Protein AF-A0A2V9RNI0-F1 (afdb_monomer_lite)

pLDDT: mean 73.8, std 17.59, range [27.41, 95.19]

Secondary structure (DSSP, 8-state):
--TTSSS-EEEEEEESS-SS----------HHHHHHT--------STHHHHHHHHHHHHHHHHHHHHHHHHHHHHTTEEEEEEETT-S--SSTHHHHHHHHHHHHHHT---B-S-S-HHHHHHHHHHTTTT--------S-----S-EEE-----SSTT-------EEE---TT--TT--HHHHHHHHHH-SS--BSS-EEEEEE-TTT-SSSTTSEEEEEEE-GGGS-EEEETTEEEEEEEEEEEEE-TTS-EEEEEEEEEEEEEEHHHHHHHHHH-EEEEEEE----SS-EEEEEEEETTT--EEEEEEEPP-

Sequence (315 aa):
MLGGLPGRKNIIWVTGNLPFSLVPENRTMTDTELEETLPSLDTRRVGQHAAGSLAATFRQAHADEIRELAARLATAQVAIYPVDARGLSISTAQDSQETMREMARETGGRAYVNQNEIKVGVERAFEDTSAAYTLGYYPENKKYDGKYRQIKVKVKRDGVDVQNRRGYMAIDPTQTKGYNPSQEVASALSDAAPSTLVAFSARVQPPSANKAAKDKVGVDFLVDASTLSTEDASGGKKLNVAFYVAVYSPAGKMLSNRSMKVDQAFDANTYQQLLQHGLLLHMDLDPQQGTNQVHLAVQDVRTGLVGSLEAPMPQ

Foldseek 3Di:
DQLQDDDAAEDEAEEQFDPDWAADDDDPDDVVNVVVVDDDDDDDDDPPPPVVVVSVVVNVVCVLVLLVVLQVCLNSNYAYEYENQPAADPDDPVRRQVVNQVSNQQNLHHYHPNHNCSVVSVVVSVVVPPDDDDDDDDDPDLDLPQDWDADDDDDPDPPDDDRDRGTHTSHDLLDDPPDDLVVLVVCQLLDPDWANLWPKDKDWAPLVRDPPHRQWTKIKIFTQCVSADWDDDDQFTWFWKKKKKWKADPVRHTPDMDMDIDGDTDHHVVSVVCNVRGDIDMDTHRQDDDWIKIKIWMARNRSSRMTIDIDTNDD

Radius of gyration: 24.61 Å; chains: 1; bounding box: 66×49×64 Å

Structure (mmCIF, N/CA/C/O backbone):
data_AF-A0A2V9RNI0-F1
#
_entry.id   AF-A0A2V9RNI0-F1
#
loop_
_atom_site.group_PDB
_atom_site.id
_atom_site.type_symbol
_atom_site.label_atom_id
_atom_site.label_alt_id
_atom_site.label_comp_id
_atom_site.label_asym_id
_atom_site.label_entity_id
_atom_site.label_seq_id
_atom_site.pdbx_PDB_ins_code
_atom_site.Cartn_x
_atom_site.Cartn_y
_atom_site.Cartn_z
_atom_site.occupancy
_atom_site.B_iso_or_equiv
_atom_site.auth_seq_id
_atom_site.auth_comp_id
_atom_site.auth_asym_id
_atom_site.auth_atom_id
_atom_site.pdbx_PDB_model_num
ATOM 1 N N . MET A 1 1 ? 1.094 4.400 -1.616 1.00 54.34 1 MET A N 1
ATOM 2 C CA . MET A 1 1 ? -0.133 4.826 -2.335 1.00 54.34 1 MET A CA 1
ATOM 3 C C . MET A 1 1 ? -0.577 3.910 -3.480 1.00 54.34 1 MET A C 1
ATOM 5 O O . MET A 1 1 ? -1.776 3.765 -3.652 1.00 54.34 1 MET A O 1
ATOM 9 N N . LEU A 1 2 ? 0.302 3.280 -4.276 1.00 59.16 2 LEU A N 1
ATOM 10 C CA . LEU A 1 2 ? -0.151 2.438 -5.408 1.00 59.16 2 LEU A CA 1
ATOM 11 C C . LEU A 1 2 ? -0.145 0.922 -5.152 1.00 59.16 2 LEU A C 1
ATOM 13 O O . LEU A 1 2 ? -0.853 0.195 -5.840 1.00 59.16 2 LEU A O 1
ATOM 17 N N . GLY A 1 3 ? 0.636 0.421 -4.191 1.00 56.06 3 GLY A N 1
ATOM 18 C CA . GLY A 1 3 ? 0.828 -1.026 -4.022 1.00 56.06 3 GLY A CA 1
ATOM 19 C C . GLY A 1 3 ? -0.415 -1.819 -3.607 1.00 56.06 3 GLY A C 1
ATOM 20 O O . GLY A 1 3 ? -0.460 -3.004 -3.904 1.00 56.06 3 GLY A O 1
ATOM 21 N N . GLY A 1 4 ? -1.430 -1.183 -3.012 1.00 58.25 4 GLY A N 1
ATOM 22 C CA . GLY A 1 4 ? -2.685 -1.850 -2.638 1.00 58.25 4 GLY A CA 1
ATOM 23 C C . GLY A 1 4 ? -3.695 -2.058 -3.744 1.00 58.25 4 GLY A C 1
ATOM 24 O O . GLY A 1 4 ? -4.672 -2.770 -3.541 1.00 58.25 4 GLY A O 1
ATOM 25 N N . LEU A 1 5 ? -3.514 -1.410 -4.897 1.00 65.56 5 LEU A N 1
ATOM 26 C CA . LEU A 1 5 ? -4.424 -1.631 -6.014 1.00 65.56 5 LEU A CA 1
ATOM 27 C C . LEU A 1 5 ? -4.034 -2.949 -6.699 1.00 65.56 5 LEU A C 1
ATOM 29 O O . LEU A 1 5 ? -2.843 -3.147 -6.991 1.00 65.56 5 LEU A O 1
ATOM 33 N N . PRO A 1 6 ? -5.002 -3.843 -6.964 1.00 65.69 6 PRO A N 1
ATOM 34 C CA . PRO A 1 6 ? -4.718 -5.142 -7.549 1.00 65.69 6 PRO A CA 1
ATOM 35 C C . PRO A 1 6 ? -4.179 -5.002 -8.976 1.00 65.69 6 PRO A C 1
ATOM 37 O O . PRO A 1 6 ? -4.556 -4.104 -9.727 1.00 65.69 6 PRO A O 1
ATOM 40 N N . GLY A 1 7 ? -3.313 -5.938 -9.362 1.00 71.75 7 GLY A N 1
ATOM 41 C CA . GLY A 1 7 ? -2.792 -6.041 -10.722 1.00 71.75 7 GLY A CA 1
ATOM 42 C C . GLY A 1 7 ? -1.635 -5.091 -11.042 1.00 71.75 7 GLY A C 1
ATOM 43 O O . GLY A 1 7 ? -1.134 -4.331 -10.206 1.00 71.75 7 GLY A O 1
ATOM 44 N N . ARG A 1 8 ? -1.172 -5.171 -12.294 1.00 77.81 8 ARG A N 1
ATOM 45 C CA . ARG A 1 8 ? -0.085 -4.332 -12.811 1.00 77.81 8 ARG A CA 1
ATOM 46 C C . ARG A 1 8 ? -0.570 -2.893 -12.950 1.00 77.81 8 ARG A C 1
ATOM 48 O O . ARG A 1 8 ? -1.590 -2.639 -13.581 1.00 77.81 8 ARG A O 1
ATOM 55 N N . LYS A 1 9 ? 0.200 -1.960 -12.403 1.00 83.44 9 LYS A N 1
ATOM 56 C CA . LYS A 1 9 ? -0.076 -0.524 -12.463 1.00 83.44 9 LYS A CA 1
ATOM 57 C C . LYS A 1 9 ? 0.967 0.142 -13.332 1.00 83.44 9 LYS A C 1
ATOM 59 O O . LYS A 1 9 ? 2.152 -0.150 -13.192 1.00 83.44 9 LYS A O 1
ATOM 64 N N . ASN A 1 10 ? 0.538 1.063 -14.181 1.00 84.38 10 ASN A N 1
ATOM 65 C CA . ASN A 1 10 ? 1.438 1.817 -15.037 1.00 84.38 10 ASN A CA 1
ATOM 66 C C . ASN A 1 10 ? 1.418 3.285 -14.618 1.00 84.38 10 ASN A C 1
ATOM 68 O O . ASN A 1 10 ? 0.352 3.891 -14.546 1.00 84.38 10 ASN A O 1
ATOM 72 N N . ILE A 1 11 ? 2.593 3.855 -14.362 1.00 86.94 11 ILE A N 1
ATOM 73 C CA . ILE A 1 11 ? 2.756 5.304 -14.226 1.00 86.94 11 ILE A CA 1
ATOM 74 C C . ILE A 1 11 ? 3.360 5.813 -15.525 1.00 86.94 11 ILE A C 1
ATOM 76 O O . ILE A 1 11 ? 4.496 5.474 -15.856 1.00 86.94 11 ILE A O 1
ATOM 80 N N . ILE A 1 12 ? 2.608 6.642 -16.240 1.00 86.69 12 ILE A N 1
ATOM 81 C CA . ILE A 1 12 ? 3.117 7.379 -17.394 1.00 86.69 12 ILE A CA 1
ATOM 82 C C . ILE A 1 12 ? 3.657 8.706 -16.873 1.00 86.69 12 ILE A C 1
ATOM 84 O O . ILE A 1 12 ? 2.898 9.548 -16.395 1.00 86.69 12 ILE A O 1
ATOM 88 N N . TRP A 1 13 ? 4.975 8.878 -16.932 1.00 82.88 13 TRP A N 1
ATOM 89 C CA . TRP A 1 13 ? 5.643 10.064 -16.410 1.00 82.88 13 TRP A CA 1
ATOM 90 C C . TRP A 1 13 ? 6.090 10.953 -17.564 1.00 82.88 13 TRP A C 1
ATOM 92 O O . TRP A 1 13 ? 7.171 10.775 -18.120 1.00 82.88 13 TRP A O 1
ATOM 102 N N . VAL A 1 14 ? 5.256 11.928 -17.918 1.00 83.75 14 VAL A N 1
ATOM 103 C CA . VAL A 1 14 ? 5.598 12.934 -18.930 1.00 83.75 14 VAL A CA 1
ATOM 104 C C . VAL A 1 14 ? 6.428 14.028 -18.268 1.00 83.75 14 VAL A C 1
ATOM 106 O O . VAL A 1 14 ? 5.929 14.737 -17.396 1.00 83.75 14 VAL A O 1
ATOM 109 N N . THR A 1 15 ? 7.703 14.150 -18.631 1.00 74.69 15 THR A N 1
ATOM 110 C CA . THR A 1 15 ? 8.583 15.158 -18.029 1.00 74.69 15 THR A CA 1
ATOM 111 C C . THR A 1 15 ? 9.732 15.560 -18.945 1.00 74.69 15 THR A C 1
ATOM 113 O O . THR A 1 15 ? 10.222 14.753 -19.728 1.00 74.69 15 THR A O 1
ATOM 116 N N . GLY A 1 16 ? 10.188 16.810 -18.839 1.00 65.56 16 GLY A N 1
ATOM 117 C CA . GLY A 1 16 ? 11.416 17.264 -19.499 1.00 65.56 16 GLY A CA 1
ATOM 118 C C . GLY A 1 16 ? 12.685 17.017 -18.677 1.00 65.56 16 GLY A C 1
ATOM 119 O O . GLY A 1 16 ? 13.791 17.101 -19.197 1.00 65.56 16 GLY A O 1
ATOM 120 N N . ASN A 1 17 ? 12.556 16.717 -17.386 1.00 60.94 17 ASN A N 1
ATOM 121 C CA . ASN A 1 17 ? 13.673 16.326 -16.533 1.00 60.94 17 ASN A CA 1
ATOM 122 C C . ASN A 1 17 ? 13.149 15.551 -15.322 1.00 60.94 17 ASN A C 1
ATOM 124 O O . ASN A 1 17 ? 12.032 15.794 -14.867 1.00 60.94 17 ASN A O 1
ATOM 128 N N . LEU A 1 18 ? 13.942 14.649 -14.759 1.00 56.69 18 LEU A N 1
ATOM 129 C CA . LEU A 1 18 ? 13.634 14.126 -13.432 1.00 56.69 18 LEU A CA 1
ATOM 130 C C . LEU A 1 18 ? 14.248 15.078 -12.390 1.00 56.69 18 LEU A C 1
ATOM 132 O O . LEU A 1 18 ? 15.323 15.626 -12.637 1.00 56.69 18 LEU A O 1
ATOM 136 N N . PRO A 1 19 ? 13.597 15.326 -11.235 1.00 45.50 19 PRO A N 1
ATOM 137 C CA . PRO A 1 19 ? 14.141 16.192 -10.175 1.00 45.50 19 PRO A CA 1
ATOM 138 C C . PRO A 1 19 ? 15.392 15.595 -9.492 1.00 45.50 19 PRO A C 1
ATOM 140 O O . PRO A 1 19 ? 15.854 16.096 -8.473 1.00 45.50 19 PRO A O 1
ATOM 143 N N . PHE A 1 20 ? 15.931 14.520 -10.065 1.00 50.62 20 PHE A N 1
ATOM 144 C CA . PHE A 1 20 ? 17.132 13.790 -9.706 1.00 50.62 20 PHE A CA 1
ATOM 145 C C . PHE A 1 20 ? 17.792 13.286 -11.003 1.00 50.62 20 PHE A C 1
ATOM 147 O O . PHE A 1 20 ? 17.109 13.020 -11.994 1.00 50.62 20 PHE A O 1
ATOM 154 N N . SER A 1 21 ? 19.117 13.134 -10.999 1.00 42.28 21 SER A N 1
ATOM 155 C CA . SER A 1 21 ? 19.878 12.538 -12.104 1.00 42.28 21 SER A CA 1
ATOM 156 C C . SER A 1 21 ? 20.407 11.170 -11.672 1.00 42.28 21 SER A C 1
ATOM 158 O O . SER A 1 21 ? 21.075 11.069 -10.645 1.00 42.28 21 SER A O 1
ATOM 160 N N . LEU A 1 22 ? 20.101 10.119 -12.433 1.00 45.00 22 LEU A N 1
ATOM 161 C CA . LEU A 1 22 ? 20.659 8.771 -12.294 1.00 45.00 22 LEU A CA 1
ATOM 162 C C . LEU A 1 22 ? 21.735 8.599 -13.372 1.00 45.00 22 LEU A C 1
ATOM 164 O O . LEU A 1 22 ? 21.464 8.633 -14.575 1.00 45.00 22 LEU A O 1
ATOM 168 N N . VAL A 1 23 ? 22.978 8.387 -12.966 1.00 37.31 23 VAL A N 1
ATOM 169 C CA . VAL A 1 23 ? 24.026 8.110 -13.945 1.00 37.31 23 VAL A CA 1
ATOM 170 C C . VAL A 1 23 ? 23.975 6.607 -14.302 1.00 37.31 23 VAL A C 1
ATOM 172 O O . VAL A 1 23 ? 24.128 5.789 -13.395 1.00 37.31 23 VAL A O 1
ATOM 175 N N . PRO A 1 24 ? 23.754 6.217 -15.574 1.00 38.91 24 PRO A N 1
ATOM 176 C CA . PRO A 1 24 ? 23.751 4.823 -16.052 1.00 38.91 24 PRO A CA 1
ATOM 177 C C . PRO A 1 24 ? 24.868 3.899 -15.561 1.00 38.91 24 PRO A C 1
ATOM 179 O O . PRO A 1 24 ? 26.021 4.317 -15.427 1.00 38.91 24 PRO A O 1
ATOM 182 N N . GLU A 1 25 ? 24.576 2.592 -15.497 1.00 37.09 25 GLU A N 1
ATOM 183 C CA . GLU A 1 25 ? 25.617 1.566 -15.621 1.00 37.09 25 GLU A CA 1
ATOM 184 C C . GLU A 1 25 ? 26.274 1.633 -17.009 1.00 37.09 25 GLU A C 1
ATOM 186 O O . GLU A 1 25 ? 25.601 1.683 -18.043 1.00 37.09 25 GLU A O 1
ATOM 191 N N . ASN A 1 26 ? 27.610 1.606 -17.030 1.00 37.75 26 ASN A N 1
ATOM 192 C CA . ASN A 1 26 ? 28.389 1.477 -18.257 1.00 37.75 26 ASN A CA 1
ATOM 193 C C . ASN A 1 26 ? 27.952 0.212 -19.005 1.00 37.75 26 ASN A C 1
ATOM 195 O O . ASN A 1 26 ? 28.220 -0.903 -18.560 1.00 37.75 26 ASN A O 1
ATOM 199 N N . ARG A 1 27 ? 27.368 0.383 -20.190 1.00 37.16 27 ARG A N 1
ATOM 200 C CA . ARG A 1 27 ? 27.478 -0.631 -21.238 1.00 37.16 27 ARG A CA 1
ATOM 201 C C . ARG A 1 27 ? 28.783 -0.325 -21.953 1.00 37.16 27 ARG A C 1
ATOM 203 O O . ARG A 1 27 ? 28.934 0.773 -22.485 1.00 37.16 27 ARG A O 1
ATOM 210 N N . THR A 1 28 ? 29.733 -1.248 -21.937 1.00 37.38 28 THR A N 1
ATOM 211 C CA . THR A 1 28 ? 30.901 -1.160 -22.815 1.00 37.38 28 THR A CA 1
ATOM 212 C C . THR A 1 28 ? 30.395 -1.398 -24.239 1.00 37.38 28 THR A C 1
ATOM 214 O O . THR A 1 28 ? 30.284 -2.544 -24.657 1.00 37.38 28 THR A O 1
ATOM 217 N N . MET A 1 29 ? 29.977 -0.337 -24.937 1.00 35.97 29 MET A N 1
ATOM 218 C CA . MET A 1 29 ? 29.695 -0.418 -26.373 1.00 35.97 29 MET A CA 1
ATOM 219 C C . MET A 1 29 ? 31.009 -0.708 -27.085 1.00 35.97 29 MET A C 1
ATOM 221 O O . MET A 1 29 ? 32.034 -0.095 -26.779 1.00 35.97 29 MET A O 1
ATOM 225 N N . THR A 1 30 ? 30.984 -1.678 -27.987 1.00 42.81 30 THR A N 1
ATOM 226 C CA . THR A 1 30 ? 32.142 -1.973 -28.833 1.00 42.81 30 THR A CA 1
ATOM 227 C C . THR A 1 30 ? 32.333 -0.850 -29.852 1.00 42.81 30 THR A C 1
ATOM 229 O O . THR A 1 30 ? 31.364 -0.195 -30.238 1.00 42.81 30 THR A O 1
ATOM 232 N N . ASP A 1 31 ? 33.568 -0.618 -30.307 1.00 40.25 31 ASP A N 1
ATOM 233 C CA . ASP A 1 31 ? 33.853 0.425 -31.309 1.00 40.25 31 ASP A CA 1
ATOM 234 C C . ASP A 1 31 ? 33.020 0.227 -32.594 1.00 40.25 31 ASP A C 1
ATOM 236 O O . ASP A 1 31 ? 32.624 1.193 -33.239 1.00 40.25 31 ASP A O 1
ATOM 240 N N . THR A 1 32 ? 32.650 -1.019 -32.901 1.00 44.44 32 THR A N 1
ATOM 241 C CA . THR A 1 32 ? 31.797 -1.394 -34.037 1.00 44.44 32 THR A CA 1
ATOM 242 C C . THR A 1 32 ? 30.341 -0.934 -33.874 1.00 44.44 32 THR A C 1
ATOM 244 O O . THR A 1 32 ? 29.754 -0.415 -34.818 1.00 44.44 32 THR A O 1
ATOM 247 N N . GLU A 1 33 ? 29.760 -1.040 -32.671 1.00 41.78 33 GLU A N 1
ATOM 248 C CA . GLU A 1 33 ? 28.408 -0.517 -32.378 1.00 41.78 33 GLU A CA 1
ATOM 249 C C . GLU A 1 33 ? 28.370 1.020 -32.375 1.00 41.78 33 GLU A C 1
ATOM 251 O O . GLU A 1 33 ? 27.323 1.628 -32.614 1.00 41.78 33 GLU A O 1
ATOM 256 N N . LEU A 1 34 ? 29.507 1.657 -32.086 1.00 39.34 34 LEU A N 1
ATOM 257 C CA . LEU A 1 34 ? 29.657 3.110 -32.071 1.00 39.34 34 LEU A CA 1
ATOM 258 C C . LEU A 1 34 ? 29.746 3.695 -33.494 1.00 39.34 34 LEU A C 1
ATOM 260 O O . LEU A 1 34 ? 29.210 4.774 -33.740 1.00 39.34 34 LEU A O 1
ATOM 264 N N . GLU A 1 35 ? 30.370 2.977 -34.432 1.00 43.47 35 GLU A N 1
ATOM 265 C CA . GLU A 1 35 ? 30.428 3.358 -35.853 1.00 43.47 35 GLU A CA 1
ATOM 266 C C . GLU A 1 35 ? 29.076 3.193 -36.565 1.00 43.47 35 GLU A C 1
ATOM 268 O O . GLU A 1 35 ? 28.698 4.050 -37.363 1.00 43.47 35 GLU A O 1
ATOM 273 N N . GLU A 1 36 ? 28.291 2.161 -36.237 1.00 47.06 36 GLU A N 1
ATOM 274 C CA . GLU A 1 36 ? 26.943 1.979 -36.805 1.00 47.06 36 GLU A CA 1
ATOM 275 C C . GLU A 1 36 ? 25.934 3.042 -36.335 1.00 47.06 36 GLU A C 1
ATOM 277 O O . GLU A 1 36 ? 24.951 3.322 -37.024 1.00 47.06 36 GLU A O 1
ATOM 282 N N . THR A 1 37 ? 26.161 3.656 -35.168 1.00 40.84 37 THR A N 1
ATOM 283 C CA . THR A 1 37 ? 25.236 4.632 -34.564 1.00 40.84 37 THR A CA 1
ATOM 284 C C . THR A 1 37 ? 25.557 6.093 -34.883 1.00 40.84 37 THR A C 1
ATOM 286 O O . THR A 1 37 ? 24.764 6.975 -34.543 1.00 40.84 37 THR A O 1
ATOM 289 N N . LEU A 1 38 ? 26.671 6.373 -35.565 1.00 37.00 38 LEU A N 1
ATOM 290 C CA . LEU A 1 38 ? 27.114 7.730 -35.886 1.00 37.00 38 LEU A CA 1
ATOM 291 C C . LEU A 1 38 ? 27.423 7.862 -37.388 1.00 37.00 38 LEU A C 1
ATOM 293 O O . LEU A 1 38 ? 28.541 7.563 -37.807 1.00 37.00 38 LEU A O 1
ATOM 297 N N . PRO A 1 39 ? 26.499 8.374 -38.227 1.00 35.12 39 PRO A N 1
ATOM 298 C CA . PRO A 1 39 ? 26.868 8.781 -39.573 1.00 35.12 39 PRO A CA 1
ATOM 299 C C . PRO A 1 39 ? 27.757 10.032 -39.481 1.00 35.12 39 PRO A C 1
ATOM 301 O O . PRO A 1 39 ? 27.282 11.142 -39.256 1.00 35.12 39 PRO A O 1
ATOM 304 N N . SER A 1 40 ? 29.067 9.803 -39.617 1.00 44.81 40 SER A N 1
ATOM 305 C CA . SER A 1 40 ? 30.140 10.761 -39.924 1.00 44.81 40 SER A CA 1
ATOM 306 C C . SER A 1 40 ? 30.126 12.096 -39.165 1.00 44.81 40 SER A C 1
ATOM 308 O O . SER A 1 40 ? 29.607 13.085 -39.675 1.00 44.81 40 SER A O 1
ATOM 310 N N . LEU A 1 41 ? 30.822 12.177 -38.027 1.00 34.12 41 LEU A N 1
ATOM 311 C CA . LEU A 1 41 ? 31.359 13.444 -37.513 1.00 34.12 41 LEU A CA 1
ATOM 312 C C . LEU A 1 41 ? 32.738 13.211 -36.879 1.00 34.12 41 LEU A C 1
ATOM 314 O O . LEU A 1 41 ? 32.879 12.752 -35.748 1.00 34.12 41 LEU A O 1
ATOM 318 N N . ASP A 1 42 ? 33.759 13.537 -37.662 1.00 41.53 42 ASP A N 1
ATOM 319 C CA . ASP A 1 42 ? 35.177 13.489 -37.328 1.00 41.53 42 ASP A CA 1
ATOM 320 C C . ASP A 1 42 ? 35.563 14.756 -36.546 1.00 41.53 42 ASP A C 1
ATOM 322 O O . ASP A 1 42 ? 35.895 15.772 -37.146 1.00 41.53 42 ASP A O 1
ATOM 326 N N . THR A 1 43 ? 35.468 14.758 -35.210 1.00 37.09 43 THR A N 1
ATOM 327 C CA . THR A 1 43 ? 36.189 15.743 -34.372 1.00 37.09 43 THR A CA 1
ATOM 328 C C . THR A 1 43 ? 36.529 15.195 -32.980 1.00 37.09 43 THR A C 1
ATOM 330 O O . THR A 1 43 ? 35.709 14.610 -32.275 1.00 37.09 43 THR A O 1
ATOM 333 N N . ARG A 1 44 ? 37.798 15.382 -32.589 1.00 35.56 44 ARG A N 1
ATOM 334 C CA . ARG A 1 44 ? 38.439 14.850 -31.375 1.00 35.56 44 ARG A CA 1
ATOM 335 C C . ARG A 1 44 ? 38.123 15.623 -30.084 1.00 35.56 44 ARG A C 1
ATOM 337 O O . ARG A 1 44 ? 37.922 16.830 -30.064 1.00 35.56 44 ARG A O 1
ATOM 344 N N . ARG A 1 45 ? 38.219 14.840 -29.004 1.00 47.38 45 ARG A N 1
ATOM 345 C CA . ARG A 1 45 ? 38.104 15.061 -27.549 1.00 47.38 45 ARG A CA 1
ATOM 346 C C . ARG A 1 45 ? 39.125 16.036 -26.940 1.00 47.38 45 ARG A C 1
ATOM 348 O O . ARG A 1 45 ? 40.277 15.977 -27.345 1.00 47.38 45 ARG A O 1
ATOM 355 N N . VAL A 1 46 ? 38.744 16.716 -25.838 1.00 33.19 46 VAL A N 1
ATOM 356 C CA . VAL A 1 46 ? 39.611 16.970 -24.644 1.00 33.19 46 VAL A CA 1
ATOM 357 C C . VAL A 1 46 ? 38.816 17.041 -23.307 1.00 33.19 46 VAL A C 1
ATOM 359 O O . VAL A 1 46 ? 39.362 16.733 -22.256 1.00 33.19 46 VAL A O 1
ATOM 362 N N . GLY A 1 47 ? 37.507 17.339 -23.288 1.00 33.44 47 GLY A N 1
ATOM 363 C CA . GLY A 1 47 ? 36.749 17.544 -22.028 1.00 33.44 47 GLY A CA 1
ATOM 364 C C . GLY A 1 47 ? 36.192 16.302 -21.295 1.00 33.44 47 GLY A C 1
ATOM 365 O O . GLY A 1 47 ? 35.622 16.433 -20.215 1.00 33.44 47 GLY A O 1
ATOM 366 N N . GLN A 1 48 ? 36.317 15.095 -21.855 1.00 34.56 48 GLN A N 1
ATOM 367 C CA . GLN A 1 48 ? 35.533 13.918 -21.429 1.00 34.56 48 GLN A CA 1
ATOM 368 C C . GLN A 1 48 ? 36.066 13.183 -20.180 1.00 34.56 48 GLN A C 1
ATOM 370 O O . GLN A 1 48 ? 35.331 12.420 -19.558 1.00 34.56 48 GLN A O 1
ATOM 375 N N . HIS A 1 49 ? 37.323 13.403 -19.783 1.00 29.55 49 HIS A N 1
ATOM 376 C CA . HIS A 1 49 ? 37.955 12.611 -18.717 1.00 29.55 49 HIS A CA 1
ATOM 377 C C . HIS A 1 49 ? 37.691 13.129 -17.291 1.00 29.55 49 HIS A C 1
ATOM 379 O O . HIS A 1 49 ? 37.719 12.337 -16.353 1.00 29.55 49 HIS A O 1
ATOM 385 N N . ALA A 1 50 ? 37.381 14.419 -17.108 1.00 27.41 50 ALA A N 1
ATOM 386 C CA . ALA A 1 50 ? 37.154 15.002 -15.778 1.00 27.41 50 ALA A CA 1
ATOM 387 C C . ALA A 1 50 ? 35.701 14.853 -15.277 1.00 27.41 50 ALA A C 1
ATOM 389 O O . ALA A 1 50 ? 35.476 14.654 -14.087 1.00 27.41 50 ALA A O 1
ATOM 390 N N . ALA A 1 51 ? 34.709 14.881 -16.175 1.00 29.84 51 ALA A N 1
ATOM 391 C CA . ALA A 1 51 ? 33.300 14.665 -15.819 1.00 29.84 51 ALA A CA 1
ATOM 392 C C . ALA A 1 51 ? 32.992 13.193 -15.475 1.00 29.84 51 ALA A C 1
ATOM 394 O O . ALA A 1 51 ? 32.135 12.910 -14.640 1.00 29.84 51 ALA A O 1
ATOM 395 N N . GLY A 1 52 ? 33.733 12.248 -16.068 1.00 29.17 52 GLY A N 1
ATOM 396 C CA . GLY A 1 52 ? 33.542 10.813 -15.847 1.00 29.17 52 GLY A CA 1
ATOM 397 C C . GLY A 1 52 ? 33.887 10.334 -14.432 1.00 29.17 52 GLY A C 1
ATOM 398 O O . GLY A 1 52 ? 33.294 9.354 -13.978 1.00 29.17 52 GLY A O 1
ATOM 399 N N . SER A 1 53 ? 34.796 11.014 -13.719 1.00 30.62 53 SER A N 1
ATOM 400 C CA . SER A 1 53 ? 35.182 10.654 -12.345 1.00 30.62 53 SER A CA 1
ATOM 401 C C . SER A 1 53 ? 34.198 11.190 -11.302 1.00 30.62 53 SER A C 1
ATOM 403 O O . SER A 1 53 ? 33.808 10.439 -10.416 1.00 30.62 53 SER A O 1
ATOM 405 N N . LEU A 1 54 ? 33.699 12.425 -11.442 1.00 30.91 54 LEU A N 1
ATOM 406 C CA . LEU A 1 54 ? 32.651 12.957 -10.557 1.00 30.91 54 LEU A CA 1
ATOM 407 C C . LEU A 1 54 ? 31.323 12.206 -10.740 1.00 30.91 54 LEU A C 1
ATOM 409 O O . LEU A 1 54 ? 30.671 11.848 -9.760 1.00 30.91 54 LEU A O 1
ATOM 413 N N . ALA A 1 55 ? 30.965 11.894 -11.990 1.00 32.94 55 ALA A N 1
ATOM 414 C CA . ALA A 1 55 ? 29.824 11.041 -12.302 1.00 32.94 55 ALA A CA 1
ATOM 415 C C . ALA A 1 55 ? 30.030 9.596 -11.800 1.00 32.94 55 ALA A C 1
ATOM 417 O O . ALA A 1 55 ? 29.061 8.946 -11.437 1.00 32.94 55 ALA A O 1
ATOM 418 N N . ALA A 1 56 ? 31.268 9.079 -11.713 1.00 33.59 56 ALA A N 1
ATOM 419 C CA . ALA A 1 56 ? 31.583 7.796 -11.054 1.00 33.59 56 ALA A CA 1
ATOM 420 C C . ALA A 1 56 ? 31.286 7.782 -9.560 1.00 33.59 56 ALA A C 1
ATOM 422 O O . ALA A 1 56 ? 30.728 6.818 -9.044 1.00 33.59 56 ALA A O 1
ATOM 423 N N . THR A 1 57 ? 31.642 8.857 -8.872 1.00 34.44 57 THR A N 1
ATOM 424 C CA . THR A 1 57 ? 31.446 8.952 -7.429 1.00 34.44 57 THR A CA 1
ATOM 425 C C . THR A 1 57 ? 29.968 9.168 -7.092 1.00 34.44 57 THR A C 1
ATOM 427 O O . THR A 1 57 ? 29.451 8.522 -6.184 1.00 34.44 57 THR A O 1
ATOM 430 N N . PHE A 1 58 ? 29.248 9.979 -7.881 1.00 35.16 58 PHE A N 1
ATOM 431 C CA . PHE A 1 58 ? 27.789 10.119 -7.767 1.00 35.16 58 PHE A CA 1
ATOM 432 C C . PHE A 1 58 ? 27.026 8.838 -8.177 1.00 35.16 58 PHE A C 1
ATOM 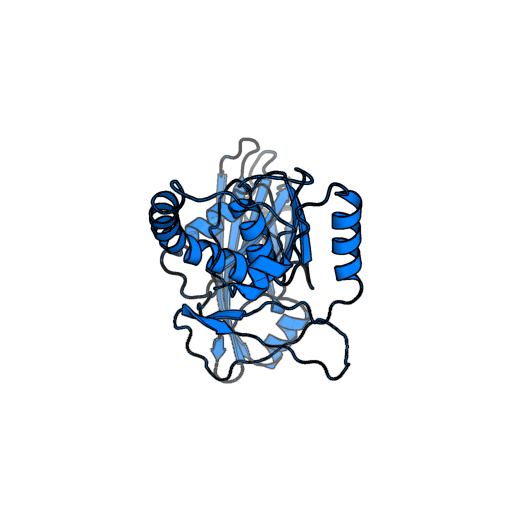434 O O . PHE A 1 58 ? 26.022 8.522 -7.538 1.00 35.16 58 PHE A O 1
ATOM 441 N N . ARG A 1 59 ? 27.520 8.056 -9.165 1.00 50.78 59 ARG A N 1
ATOM 442 C CA . ARG A 1 59 ? 26.993 6.717 -9.541 1.00 50.78 59 ARG A CA 1
ATOM 443 C C . ARG A 1 59 ? 26.879 5.806 -8.327 1.00 50.78 59 ARG A C 1
ATOM 445 O O . ARG A 1 59 ? 25.842 5.193 -8.108 1.00 50.78 59 ARG A O 1
ATOM 452 N N . GLN A 1 60 ? 27.953 5.712 -7.553 1.00 43.41 60 GLN A N 1
ATOM 453 C CA . GLN A 1 60 ? 28.026 4.796 -6.420 1.00 43.41 60 GLN A CA 1
ATOM 454 C C . GLN A 1 60 ? 27.232 5.301 -5.208 1.00 43.41 60 GLN A C 1
ATOM 456 O O . GLN A 1 60 ? 26.786 4.491 -4.405 1.00 43.41 60 GLN A O 1
ATOM 461 N N . ALA A 1 61 ? 27.021 6.618 -5.098 1.00 44.38 61 ALA A N 1
ATOM 462 C CA . ALA A 1 61 ? 26.314 7.221 -3.972 1.00 44.38 61 ALA A CA 1
ATOM 463 C C . ALA A 1 61 ? 24.787 7.027 -4.018 1.00 44.38 61 ALA A C 1
ATOM 465 O O . ALA A 1 61 ? 24.190 6.835 -2.965 1.00 44.38 61 ALA A O 1
ATOM 466 N N . HIS A 1 62 ? 24.160 7.045 -5.204 1.00 50.25 62 HIS A N 1
ATOM 467 C CA . HIS A 1 62 ? 22.691 6.974 -5.323 1.00 50.25 62 HIS A CA 1
ATOM 468 C C . HIS A 1 62 ? 22.155 5.704 -5.993 1.00 50.25 62 HIS A C 1
ATOM 470 O O . HIS A 1 62 ? 20.964 5.430 -5.876 1.00 50.25 62 HIS A O 1
ATOM 476 N N . ALA A 1 63 ? 22.982 4.903 -6.683 1.00 55.62 63 ALA A N 1
ATOM 477 C CA . ALA A 1 63 ? 22.514 3.689 -7.372 1.00 55.62 63 ALA A CA 1
ATOM 478 C C . ALA A 1 63 ? 21.724 2.740 -6.459 1.00 55.62 63 ALA A C 1
ATOM 480 O O . ALA A 1 63 ? 20.752 2.129 -6.906 1.00 55.62 63 ALA A O 1
ATOM 481 N N . ASP A 1 64 ? 22.106 2.649 -5.187 1.00 58.06 64 ASP A N 1
ATOM 482 C CA . ASP A 1 64 ? 21.439 1.787 -4.217 1.00 58.06 64 ASP A CA 1
ATOM 483 C C . ASP A 1 64 ? 20.045 2.314 -3.843 1.00 58.06 64 ASP A C 1
ATOM 485 O O . ASP A 1 64 ? 19.089 1.544 -3.874 1.00 58.06 64 ASP A O 1
ATOM 489 N N . GLU A 1 65 ? 19.885 3.623 -3.617 1.00 60.06 65 GLU A N 1
ATOM 490 C CA . GLU A 1 65 ? 18.584 4.258 -3.328 1.00 60.06 65 GLU A CA 1
ATOM 491 C C . GLU A 1 65 ? 17.602 4.098 -4.498 1.00 60.06 65 GLU A C 1
ATOM 493 O O . GLU A 1 65 ? 16.406 3.870 -4.322 1.00 60.06 65 GLU A O 1
ATOM 498 N N . ILE A 1 66 ? 18.119 4.181 -5.721 1.00 61.84 66 ILE A N 1
ATOM 499 C CA . ILE A 1 66 ? 17.350 4.085 -6.964 1.00 61.84 66 ILE A CA 1
ATOM 500 C C . ILE A 1 66 ? 16.899 2.653 -7.199 1.00 61.84 66 ILE A C 1
ATOM 502 O O . ILE A 1 66 ? 15.739 2.412 -7.533 1.00 61.84 66 ILE A O 1
ATOM 506 N N . ARG A 1 67 ? 17.813 1.696 -7.021 1.00 65.44 67 ARG A N 1
ATOM 507 C CA . ARG A 1 67 ? 17.499 0.269 -7.086 1.00 65.44 67 ARG A CA 1
ATOM 508 C C . ARG A 1 67 ? 16.530 -0.119 -5.991 1.00 65.44 67 ARG A C 1
ATOM 510 O O . ARG A 1 67 ? 15.635 -0.913 -6.251 1.00 65.44 67 ARG A O 1
ATOM 517 N N . GLU A 1 68 ? 16.661 0.456 -4.802 1.00 65.12 68 GLU A N 1
ATOM 518 C CA . GLU A 1 68 ? 15.717 0.251 -3.714 1.00 65.12 68 GLU A CA 1
ATOM 519 C C . GLU A 1 68 ? 14.335 0.820 -4.063 1.00 65.12 68 GLU A C 1
ATOM 521 O O . GLU A 1 68 ? 13.339 0.108 -3.944 1.00 65.12 68 GLU A O 1
ATOM 526 N N . LEU A 1 69 ? 14.250 2.054 -4.570 1.00 70.94 69 LEU A N 1
ATOM 527 C CA . LEU A 1 69 ? 12.992 2.661 -5.014 1.00 70.94 69 LEU A CA 1
ATOM 528 C C . LEU A 1 69 ? 12.352 1.858 -6.151 1.00 70.94 69 LEU A C 1
ATOM 530 O O . LEU A 1 69 ? 11.166 1.533 -6.091 1.00 70.94 69 LEU A O 1
ATOM 534 N N . ALA A 1 70 ? 13.124 1.504 -7.175 1.00 67.06 70 ALA A N 1
ATOM 535 C CA . ALA A 1 70 ? 12.650 0.702 -8.292 1.00 67.06 70 ALA A CA 1
ATOM 536 C C . ALA A 1 70 ? 12.232 -0.703 -7.835 1.00 67.06 70 ALA A C 1
ATOM 538 O O . ALA A 1 70 ? 11.204 -1.203 -8.284 1.00 67.06 70 ALA A O 1
ATOM 539 N N . ALA A 1 71 ? 12.947 -1.310 -6.882 1.00 67.62 71 ALA A N 1
ATOM 540 C CA . ALA A 1 71 ? 12.561 -2.578 -6.272 1.00 67.62 71 ALA A CA 1
ATOM 541 C C . ALA A 1 71 ? 11.262 -2.452 -5.465 1.00 67.62 71 ALA A C 1
ATOM 543 O O . ALA A 1 71 ? 10.411 -3.338 -5.553 1.00 67.62 71 ALA A O 1
ATOM 544 N N . ARG A 1 72 ? 11.061 -1.354 -4.725 1.00 70.75 72 ARG A N 1
ATOM 545 C CA . ARG A 1 72 ? 9.807 -1.063 -4.009 1.00 70.75 72 ARG A CA 1
ATOM 546 C C . ARG A 1 72 ? 8.645 -0.875 -4.988 1.00 70.75 72 ARG A C 1
ATOM 548 O O . ARG A 1 72 ? 7.594 -1.483 -4.800 1.00 70.75 72 ARG A O 1
ATOM 555 N N . LEU A 1 73 ? 8.846 -0.120 -6.070 1.00 75.00 73 LEU A N 1
ATOM 556 C CA . LEU A 1 73 ? 7.863 0.057 -7.147 1.00 75.00 73 LEU A CA 1
ATOM 557 C C . LEU A 1 73 ? 7.530 -1.276 -7.830 1.00 75.00 73 LEU A C 1
ATOM 559 O O . LEU A 1 73 ? 6.360 -1.622 -7.974 1.00 75.00 73 LEU A O 1
ATOM 563 N N . ALA A 1 74 ? 8.542 -2.069 -8.175 1.00 68.31 74 ALA A N 1
ATOM 564 C CA . ALA A 1 74 ? 8.364 -3.375 -8.799 1.00 68.31 74 ALA A CA 1
ATOM 565 C C . ALA A 1 74 ? 7.674 -4.382 -7.864 1.00 68.31 74 ALA A C 1
ATOM 567 O O . ALA A 1 74 ? 6.843 -5.170 -8.318 1.00 68.31 74 ALA A O 1
ATOM 568 N N . THR A 1 75 ? 7.979 -4.357 -6.562 1.00 68.75 75 THR A N 1
ATOM 569 C CA . THR A 1 75 ? 7.293 -5.166 -5.534 1.00 68.75 75 THR A CA 1
ATOM 570 C C . THR A 1 75 ? 5.831 -4.761 -5.418 1.00 68.75 75 THR A C 1
ATOM 572 O O . THR A 1 75 ? 4.956 -5.619 -5.358 1.00 68.75 75 THR A O 1
ATOM 575 N N . ALA A 1 76 ? 5.555 -3.462 -5.513 1.00 71.44 76 ALA A N 1
ATOM 576 C CA . ALA A 1 76 ? 4.209 -2.926 -5.619 1.00 71.44 76 ALA A CA 1
ATOM 577 C C . ALA A 1 76 ? 3.554 -3.179 -6.994 1.00 71.44 76 ALA A C 1
ATOM 579 O O . ALA A 1 76 ? 2.453 -2.691 -7.212 1.00 71.44 76 ALA A O 1
ATOM 580 N N . GLN A 1 77 ? 4.174 -3.920 -7.924 1.00 76.06 77 GLN A N 1
ATOM 581 C CA . GLN A 1 77 ? 3.691 -4.158 -9.297 1.00 76.06 77 GLN A CA 1
ATOM 582 C C . GLN A 1 77 ? 3.455 -2.874 -10.111 1.00 76.06 77 GLN A C 1
ATOM 584 O O . GLN A 1 77 ? 2.541 -2.804 -10.936 1.00 76.06 77 GLN A O 1
ATOM 589 N N . VAL A 1 78 ? 4.267 -1.848 -9.869 1.00 82.44 78 VAL A N 1
ATOM 590 C CA . VAL A 1 78 ? 4.252 -0.584 -10.605 1.00 82.44 78 VAL A CA 1
ATOM 591 C C . VAL A 1 78 ? 5.335 -0.610 -11.680 1.00 82.44 78 VAL A C 1
ATOM 593 O O . VAL A 1 78 ? 6.506 -0.800 -11.365 1.00 82.44 78 VAL A O 1
ATOM 596 N N . ALA A 1 79 ? 4.942 -0.385 -12.933 1.00 84.88 79 ALA A N 1
ATOM 597 C CA . ALA A 1 79 ? 5.825 -0.172 -14.074 1.00 84.88 79 ALA A CA 1
ATOM 598 C C . ALA A 1 79 ? 5.857 1.317 -14.446 1.00 84.88 79 ALA A C 1
ATOM 600 O O . ALA A 1 79 ? 4.807 1.955 -14.568 1.00 84.88 79 ALA A O 1
ATOM 601 N N . ILE A 1 80 ? 7.053 1.873 -14.640 1.00 85.50 80 ILE A N 1
ATOM 602 C CA . ILE A 1 80 ? 7.238 3.283 -14.995 1.00 85.50 80 ILE A C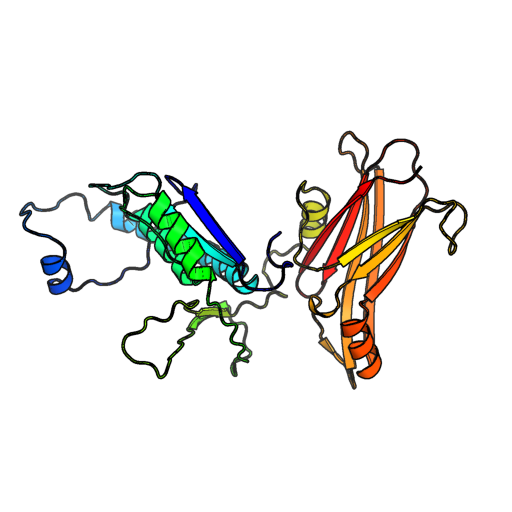A 1
ATOM 603 C C . ILE A 1 80 ? 7.466 3.421 -16.501 1.00 85.50 80 ILE A C 1
ATOM 605 O O . ILE A 1 80 ? 8.303 2.728 -17.080 1.00 85.50 80 ILE A O 1
ATOM 609 N N . TYR A 1 81 ? 6.745 4.357 -17.118 1.00 87.56 81 TYR A N 1
ATOM 610 C CA . TYR A 1 81 ? 6.848 4.716 -18.531 1.00 87.56 81 TYR A CA 1
ATOM 611 C C . TYR A 1 81 ? 7.187 6.199 -18.666 1.00 87.56 81 TYR A C 1
ATOM 613 O O . TYR A 1 81 ? 6.286 7.034 -18.791 1.00 87.56 81 TYR A O 1
ATOM 621 N N . PRO A 1 82 ? 8.476 6.564 -18.596 1.00 86.31 82 PRO A N 1
ATOM 622 C CA . PRO A 1 82 ? 8.878 7.941 -18.811 1.00 86.31 82 PRO A CA 1
ATOM 623 C C . PRO A 1 82 ? 8.667 8.346 -20.268 1.00 86.31 82 PRO A C 1
ATOM 625 O O . PRO A 1 82 ? 9.013 7.592 -21.181 1.00 86.31 82 PRO A O 1
ATOM 628 N N . VAL A 1 83 ? 8.145 9.549 -20.477 1.00 85.81 83 VAL A N 1
ATOM 629 C CA . VAL A 1 83 ? 7.994 10.179 -21.789 1.00 85.81 83 VAL A CA 1
ATOM 630 C C . VAL A 1 83 ? 8.709 11.526 -21.739 1.00 85.81 83 VAL A C 1
ATOM 632 O O . VAL A 1 83 ? 8.267 12.440 -21.040 1.00 85.81 83 VAL A O 1
ATOM 635 N N . ASP A 1 84 ? 9.836 11.632 -22.444 1.00 83.94 84 ASP A N 1
ATOM 636 C CA . ASP A 1 84 ? 10.655 12.846 -22.482 1.00 83.94 84 ASP A CA 1
ATOM 637 C C . ASP A 1 84 ? 9.926 13.944 -23.261 1.00 83.94 84 ASP A C 1
ATOM 639 O O . ASP A 1 84 ? 9.705 13.836 -24.468 1.00 83.94 84 ASP A O 1
ATOM 643 N N . ALA A 1 85 ? 9.552 15.012 -22.561 1.00 80.31 85 ALA A N 1
ATOM 644 C CA . ALA A 1 85 ? 8.811 16.125 -23.140 1.00 80.31 85 ALA A CA 1
ATOM 645 C C . ALA A 1 85 ? 9.698 17.119 -23.914 1.00 80.31 85 ALA A C 1
ATOM 647 O O . ALA A 1 85 ? 9.172 18.046 -24.527 1.00 80.31 85 ALA A O 1
ATOM 648 N N . ARG A 1 86 ? 11.031 16.963 -23.888 1.00 73.50 86 ARG A N 1
ATOM 649 C CA . ARG A 1 86 ? 11.964 17.898 -24.549 1.00 73.50 86 ARG A CA 1
ATOM 650 C C . ARG A 1 86 ? 12.081 17.707 -26.059 1.00 73.50 86 ARG A C 1
ATOM 652 O O . ARG A 1 86 ? 12.647 18.574 -26.716 1.00 73.50 86 ARG A O 1
ATOM 659 N N . GLY A 1 87 ? 11.586 16.599 -26.605 1.00 66.94 87 GLY A N 1
ATOM 660 C CA . GLY A 1 87 ? 11.746 16.289 -28.023 1.00 66.94 87 GLY A CA 1
ATOM 661 C C . GLY A 1 87 ? 13.127 15.727 -28.380 1.00 66.94 87 GLY A C 1
ATOM 662 O O . GLY A 1 87 ? 13.808 15.104 -27.561 1.00 66.94 87 GLY A O 1
ATOM 663 N N . LEU A 1 88 ? 13.535 15.924 -29.633 1.00 63.91 88 LEU A N 1
ATOM 664 C CA . LEU A 1 88 ? 14.860 15.571 -30.153 1.00 63.91 88 LEU A CA 1
ATOM 665 C C . LEU A 1 88 ? 15.953 16.466 -29.541 1.00 63.91 88 LEU A C 1
ATOM 667 O O . LEU A 1 88 ? 15.943 17.682 -29.721 1.00 63.91 88 LEU A O 1
ATOM 671 N N . SER A 1 89 ? 16.931 15.862 -28.859 1.00 60.38 89 SER A N 1
ATOM 672 C CA . SER A 1 89 ? 18.086 16.567 -28.288 1.00 60.38 89 SER A CA 1
ATOM 673 C C . SER A 1 89 ? 19.387 16.160 -28.988 1.00 60.38 89 SER A C 1
ATOM 675 O O . SER A 1 89 ? 19.652 14.973 -29.165 1.00 60.38 89 SER A O 1
ATOM 677 N N . ILE A 1 90 ? 20.203 17.149 -29.373 1.00 55.66 90 ILE A N 1
ATOM 678 C CA . ILE A 1 90 ? 21.483 16.982 -30.093 1.00 55.66 90 ILE A CA 1
ATOM 679 C C . ILE A 1 90 ? 22.727 17.145 -29.187 1.00 55.66 90 ILE A C 1
ATOM 681 O O . ILE A 1 90 ? 23.849 17.054 -29.680 1.00 55.66 90 ILE A O 1
ATOM 685 N N . SER A 1 91 ? 22.577 17.348 -27.866 1.00 52.72 91 SER A N 1
ATOM 686 C CA . SER A 1 91 ? 23.710 17.361 -26.915 1.00 52.72 91 SER A CA 1
ATOM 687 C C . SER A 1 91 ? 23.332 16.992 -25.463 1.00 52.72 91 SER A C 1
ATOM 689 O O . SER A 1 91 ? 22.238 17.299 -25.001 1.00 52.72 91 SER A O 1
ATOM 691 N N . THR A 1 92 ? 24.257 16.279 -24.790 1.00 50.53 92 THR A N 1
ATOM 692 C CA . THR A 1 92 ? 24.457 15.935 -23.348 1.00 50.53 92 THR A CA 1
ATOM 693 C C . THR A 1 92 ? 23.285 15.717 -22.371 1.00 50.53 92 THR A C 1
ATOM 695 O O . THR A 1 92 ? 23.534 15.380 -21.217 1.00 50.53 92 THR A O 1
ATOM 698 N N . ALA A 1 93 ? 22.019 15.725 -22.787 1.00 51.50 93 ALA A N 1
ATOM 699 C CA . ALA A 1 93 ? 20.887 15.266 -21.968 1.00 51.50 93 ALA A CA 1
ATOM 700 C C . ALA A 1 93 ? 20.863 13.732 -21.734 1.00 51.50 93 ALA A C 1
ATOM 702 O O . ALA A 1 93 ? 19.874 13.194 -21.223 1.00 51.50 93 ALA A O 1
ATOM 703 N N . GLN A 1 94 ? 21.947 13.031 -22.096 1.00 58.06 94 GLN A N 1
ATOM 704 C CA . GLN A 1 94 ? 22.100 11.577 -22.036 1.00 58.06 94 GLN A CA 1
ATOM 705 C C . GLN A 1 94 ? 21.846 11.021 -20.630 1.00 58.06 94 GLN A C 1
ATOM 707 O O . GLN A 1 94 ? 21.163 10.005 -20.514 1.00 58.06 94 GLN A O 1
ATOM 712 N N . ASP A 1 95 ? 22.289 11.714 -19.578 1.00 58.59 95 ASP A N 1
ATOM 713 C CA . ASP A 1 95 ? 22.159 11.236 -18.194 1.00 58.59 95 ASP A CA 1
ATOM 714 C C . ASP A 1 95 ? 20.688 11.103 -17.773 1.00 58.59 95 ASP A C 1
ATOM 716 O O . ASP A 1 95 ? 20.256 10.048 -17.314 1.00 58.59 95 ASP A O 1
ATOM 720 N N . SER A 1 96 ? 19.876 12.134 -18.035 1.00 64.50 96 SER A N 1
ATOM 721 C CA . SER A 1 96 ? 18.438 12.140 -17.716 1.00 64.50 96 SER A CA 1
ATOM 722 C C . SER A 1 96 ? 17.621 11.139 -18.542 1.00 64.50 96 SER A C 1
ATOM 724 O O . SER A 1 96 ? 16.640 10.579 -18.060 1.00 64.50 96 SER A O 1
ATOM 726 N N . GLN A 1 97 ? 18.013 10.877 -19.789 1.00 74.00 97 GLN A N 1
ATOM 727 C CA . GLN A 1 97 ? 17.326 9.893 -20.626 1.00 74.00 97 GLN A CA 1
ATOM 728 C C . GLN A 1 97 ? 17.708 8.474 -20.241 1.00 74.00 97 GLN A C 1
ATOM 730 O O . GLN A 1 97 ? 16.878 7.570 -20.275 1.00 74.00 97 GLN A O 1
ATOM 735 N N . GLU A 1 98 ? 18.961 8.259 -19.869 1.00 71.81 98 GLU A N 1
ATOM 736 C CA . GLU A 1 98 ? 19.406 6.944 -19.452 1.00 71.81 98 GLU A CA 1
ATOM 737 C C . GLU A 1 98 ? 18.886 6.595 -18.054 1.00 71.81 98 GLU A C 1
ATOM 739 O O . GLU A 1 98 ? 18.449 5.472 -17.842 1.00 71.81 98 GLU A O 1
ATOM 744 N N . THR A 1 99 ? 18.765 7.586 -17.174 1.00 70.06 99 THR A N 1
ATOM 745 C CA . THR A 1 99 ? 17.933 7.552 -15.965 1.00 70.06 99 THR A CA 1
ATOM 746 C C . THR A 1 99 ? 16.514 7.043 -16.242 1.00 70.06 99 THR A C 1
ATOM 748 O O . THR A 1 99 ? 16.053 6.084 -15.620 1.00 70.06 99 THR A O 1
ATOM 751 N N . MET A 1 100 ? 15.815 7.666 -17.197 1.00 77.50 100 MET A N 1
ATOM 752 C CA . MET A 1 100 ? 14.463 7.258 -17.582 1.00 77.50 100 MET A CA 1
ATOM 753 C C . MET A 1 100 ? 14.443 5.805 -18.070 1.00 77.50 100 MET A C 1
ATOM 755 O O . MET A 1 100 ? 13.587 5.016 -17.665 1.00 77.50 100 MET A O 1
ATOM 759 N N . ARG A 1 101 ? 15.408 5.427 -18.917 1.00 80.12 101 ARG A N 1
ATOM 760 C CA . ARG A 1 101 ? 15.532 4.051 -19.410 1.00 80.12 101 ARG A CA 1
ATOM 761 C C . ARG A 1 101 ? 15.796 3.062 -18.280 1.00 80.12 101 ARG A C 1
ATOM 763 O O . ARG A 1 101 ? 15.202 1.991 -18.296 1.00 80.12 101 ARG A O 1
ATOM 770 N N . GLU A 1 102 ? 16.641 3.401 -17.316 1.00 75.62 102 GLU A N 1
ATOM 771 C CA . GLU A 1 102 ? 16.986 2.515 -16.206 1.00 75.62 102 GLU A CA 1
ATOM 772 C C . GLU A 1 102 ? 15.794 2.280 -15.276 1.00 75.62 102 GLU A C 1
ATOM 774 O O . GLU A 1 102 ? 15.442 1.138 -14.996 1.00 75.62 102 GLU A O 1
ATOM 779 N N . MET A 1 103 ? 15.074 3.339 -14.903 1.00 76.44 103 MET A N 1
ATOM 780 C CA . MET A 1 103 ? 13.857 3.212 -14.098 1.00 76.44 103 MET A CA 1
ATOM 781 C C . MET A 1 103 ? 12.779 2.385 -14.806 1.00 76.44 103 MET A C 1
ATOM 783 O O . MET A 1 103 ? 12.139 1.525 -14.194 1.00 76.44 103 MET A O 1
ATOM 787 N N . ALA A 1 104 ? 12.593 2.615 -16.109 1.00 81.88 104 ALA A N 1
ATOM 788 C CA . ALA A 1 104 ? 11.683 1.820 -16.920 1.00 81.88 104 ALA A CA 1
ATOM 789 C C . ALA A 1 104 ? 12.108 0.340 -16.947 1.00 81.88 104 ALA A C 1
ATOM 791 O O . ALA A 1 104 ? 11.275 -0.538 -16.739 1.00 81.88 104 ALA A O 1
ATOM 792 N N . ARG A 1 105 ? 13.402 0.041 -17.123 1.00 79.44 105 ARG A N 1
ATOM 793 C CA . ARG A 1 105 ? 13.924 -1.339 -17.126 1.00 79.44 105 ARG A CA 1
ATOM 794 C C . ARG A 1 105 ? 13.745 -2.051 -15.792 1.00 79.44 105 ARG A C 1
ATOM 796 O O . ARG A 1 105 ? 13.282 -3.191 -15.781 1.00 79.44 105 ARG A O 1
ATOM 803 N N . GLU A 1 106 ? 14.088 -1.401 -14.684 1.00 76.31 106 GLU A N 1
ATOM 804 C CA . GLU A 1 106 ? 14.014 -2.015 -13.354 1.00 76.31 106 GLU A CA 1
ATOM 805 C C . GLU A 1 106 ? 12.565 -2.298 -12.930 1.00 76.31 106 GLU A C 1
ATOM 807 O O . GLU A 1 106 ? 12.285 -3.282 -12.247 1.00 76.31 106 GLU A O 1
ATOM 812 N N . THR A 1 107 ? 11.613 -1.503 -13.423 1.00 79.50 107 THR A N 1
ATOM 813 C CA . THR A 1 107 ? 10.179 -1.673 -13.138 1.00 79.50 107 THR A CA 1
ATOM 814 C C . THR A 1 107 ? 9.416 -2.457 -14.215 1.00 79.50 107 THR A C 1
ATOM 816 O O . THR A 1 107 ? 8.234 -2.763 -14.049 1.00 79.50 107 THR A O 1
ATOM 819 N N . GLY A 1 108 ? 10.079 -2.836 -15.315 1.00 80.19 108 GLY A N 1
ATOM 820 C CA . GLY A 1 108 ? 9.471 -3.561 -16.435 1.00 80.19 108 GLY A CA 1
ATOM 821 C C . GLY A 1 108 ? 8.537 -2.713 -17.311 1.00 80.19 108 GLY A C 1
ATOM 822 O O . GLY A 1 108 ? 7.640 -3.266 -17.946 1.00 80.19 108 GLY A O 1
ATOM 823 N N . GLY A 1 109 ? 8.702 -1.390 -17.320 1.00 84.25 109 GLY A N 1
ATOM 824 C CA . GLY A 1 109 ? 8.090 -0.464 -18.279 1.00 84.25 109 GLY A CA 1
ATOM 825 C C . GLY A 1 109 ? 9.027 -0.122 -19.442 1.00 84.25 109 GLY A C 1
ATOM 826 O O . GLY A 1 109 ? 10.038 -0.795 -19.655 1.00 84.25 109 GLY A O 1
ATOM 827 N N . ARG A 1 110 ? 8.706 0.927 -20.208 1.00 86.38 110 ARG A N 1
ATOM 828 C CA . ARG A 1 110 ? 9.495 1.394 -21.362 1.00 86.38 110 ARG A CA 1
ATOM 829 C C . ARG A 1 110 ? 9.628 2.915 -21.347 1.00 86.38 110 ARG A C 1
ATOM 831 O O . ARG A 1 110 ? 8.650 3.615 -21.117 1.00 86.38 110 ARG A O 1
ATOM 838 N N . ALA A 1 111 ? 10.833 3.414 -21.615 1.00 85.94 111 ALA A N 1
ATOM 839 C CA . ALA A 1 111 ? 11.081 4.844 -21.751 1.00 85.94 111 ALA A CA 1
ATOM 840 C C . ALA A 1 111 ? 10.974 5.290 -23.212 1.00 85.94 111 ALA A C 1
ATOM 842 O O . ALA A 1 111 ? 11.552 4.665 -24.103 1.00 85.94 111 ALA A O 1
ATOM 843 N N . TYR A 1 112 ? 10.278 6.400 -23.422 1.00 85.94 112 TYR A N 1
ATOM 844 C CA . TYR A 1 112 ? 10.096 7.066 -24.703 1.00 85.94 112 TYR A CA 1
ATOM 845 C C . TYR A 1 112 ? 10.888 8.372 -24.679 1.00 85.94 112 TYR A C 1
ATOM 847 O O . TYR A 1 112 ? 10.496 9.336 -24.027 1.00 85.94 112 TYR A O 1
ATOM 855 N N . VAL A 1 113 ? 12.044 8.382 -25.338 1.00 81.81 113 VAL A N 1
ATOM 856 C CA . VAL A 1 113 ? 13.009 9.493 -25.315 1.00 81.81 113 VAL A CA 1
ATOM 857 C C . VAL A 1 113 ? 13.464 9.818 -26.736 1.00 81.81 113 VAL A C 1
ATOM 859 O O . VAL A 1 113 ? 13.404 8.944 -27.598 1.00 81.81 113 VAL A O 1
ATOM 862 N N . ASN A 1 114 ? 13.953 11.040 -26.976 1.00 72.69 114 ASN A N 1
ATOM 863 C CA . ASN A 1 114 ? 14.386 11.514 -28.304 1.00 72.69 114 ASN A CA 1
ATOM 864 C C . ASN A 1 114 ? 13.303 11.416 -29.392 1.00 72.69 114 ASN A C 1
ATOM 866 O O . ASN A 1 114 ? 13.591 11.072 -30.535 1.00 72.69 114 ASN A O 1
ATOM 870 N N . GLN A 1 115 ? 12.056 11.720 -29.039 1.00 71.44 115 GLN A N 1
ATOM 871 C CA . GLN A 1 115 ? 10.931 11.766 -29.974 1.00 71.44 115 GLN A CA 1
ATOM 872 C C . GLN A 1 115 ? 10.146 13.061 -29.771 1.00 71.44 115 GLN A C 1
ATOM 874 O O . GLN A 1 115 ? 9.970 13.493 -28.633 1.00 71.44 115 GLN A O 1
ATOM 879 N N . ASN A 1 116 ? 9.666 13.675 -30.853 1.00 71.81 116 ASN A N 1
ATOM 880 C CA . ASN A 1 116 ? 8.865 14.904 -30.782 1.00 71.81 116 ASN A CA 1
ATOM 881 C C . ASN A 1 116 ? 7.377 14.606 -30.533 1.00 71.81 116 ASN A C 1
ATOM 883 O O . ASN A 1 116 ? 6.596 15.484 -30.171 1.00 71.81 116 ASN A O 1
ATOM 887 N N . GLU A 1 117 ? 6.976 13.349 -30.694 1.00 73.88 117 GLU A N 1
ATOM 888 C CA . GLU A 1 117 ? 5.597 12.900 -30.646 1.00 73.88 117 GLU A CA 1
ATOM 889 C C . GLU A 1 117 ? 5.276 12.308 -29.267 1.00 73.88 1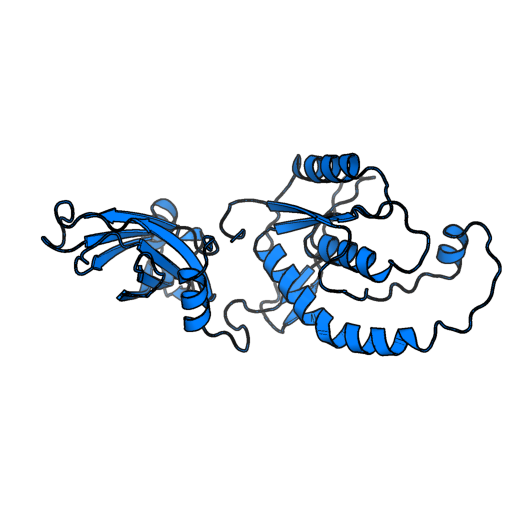17 GLU A C 1
ATOM 891 O O . GLU A 1 117 ? 5.137 11.095 -29.092 1.00 73.88 117 GLU A O 1
ATOM 896 N N . ILE A 1 118 ? 5.126 13.175 -28.261 1.00 79.06 118 ILE A N 1
ATOM 897 C CA . ILE A 1 118 ? 4.735 12.785 -26.890 1.00 79.06 118 ILE A CA 1
ATOM 898 C C . ILE A 1 118 ? 3.456 11.931 -26.911 1.00 79.06 118 ILE A C 1
ATOM 900 O O . ILE A 1 118 ? 3.388 10.911 -26.227 1.00 79.06 118 ILE A O 1
ATOM 904 N N . LYS A 1 119 ? 2.480 12.293 -27.760 1.00 82.62 119 LYS A N 1
ATOM 905 C CA . LYS A 1 119 ? 1.226 11.546 -27.966 1.00 82.62 119 LYS A CA 1
ATOM 906 C C . LYS A 1 119 ? 1.477 10.073 -28.292 1.00 82.62 119 LYS A C 1
ATOM 908 O O . LYS A 1 119 ? 0.865 9.213 -27.677 1.00 82.62 119 LYS A O 1
ATOM 913 N N . VAL A 1 120 ? 2.424 9.789 -29.186 1.00 79.19 120 VAL A N 1
ATOM 914 C CA . VAL A 1 120 ? 2.766 8.419 -29.598 1.00 79.19 120 VAL A CA 1
ATOM 915 C C . VAL A 1 120 ? 3.431 7.651 -28.454 1.00 79.19 120 VAL A C 1
ATOM 917 O O . VAL A 1 120 ? 3.168 6.466 -28.275 1.00 79.19 120 VAL A O 1
ATOM 920 N N . GLY A 1 121 ? 4.271 8.311 -27.649 1.00 77.00 121 GLY A N 1
ATOM 921 C CA . GLY A 1 121 ? 4.861 7.695 -26.454 1.00 77.00 121 GLY A CA 1
ATOM 922 C C . GLY A 1 121 ? 3.807 7.305 -25.419 1.00 77.00 121 GLY A C 1
ATOM 923 O O . GLY A 1 121 ? 3.833 6.194 -24.894 1.00 77.00 121 GLY A O 1
ATOM 924 N N . VAL A 1 122 ? 2.840 8.193 -25.177 1.00 82.25 122 VAL A N 1
ATOM 925 C CA . VAL A 1 122 ? 1.711 7.929 -24.276 1.00 82.25 122 VAL A CA 1
ATOM 926 C C . VAL A 1 122 ? 0.823 6.808 -24.823 1.00 82.25 122 VAL A C 1
ATOM 928 O O . VAL A 1 122 ? 0.539 5.864 -24.092 1.00 82.25 122 VAL A O 1
ATOM 931 N N . GLU A 1 123 ? 0.433 6.859 -26.100 1.00 85.06 123 GLU A N 1
ATOM 932 C CA . GLU A 1 123 ? -0.383 5.820 -26.749 1.00 85.06 123 GLU A CA 1
ATOM 933 C C . GLU A 1 123 ? 0.281 4.441 -26.662 1.00 85.06 123 GLU A C 1
ATOM 935 O O . GLU A 1 123 ? -0.351 3.488 -26.214 1.00 85.06 123 GLU A O 1
ATOM 940 N N . ARG A 1 124 ? 1.580 4.335 -26.965 1.00 79.19 124 ARG A N 1
ATOM 941 C CA . ARG A 1 124 ? 2.316 3.066 -26.851 1.00 79.19 124 ARG A CA 1
ATOM 942 C C . ARG A 1 124 ? 2.440 2.577 -25.406 1.00 79.19 124 ARG A C 1
ATOM 944 O O . ARG A 1 124 ? 2.344 1.379 -25.157 1.00 79.19 124 ARG A O 1
ATOM 951 N N . ALA A 1 125 ? 2.618 3.479 -24.436 1.00 79.38 125 ALA A N 1
ATOM 952 C CA . ALA A 1 125 ? 2.602 3.111 -23.017 1.00 79.38 125 ALA A CA 1
ATOM 953 C C . ALA A 1 125 ? 1.239 2.542 -22.578 1.00 79.38 125 ALA A C 1
ATOM 955 O O . ALA A 1 125 ? 1.188 1.648 -21.728 1.00 79.38 125 ALA A O 1
ATOM 956 N N . PHE A 1 126 ? 0.141 3.037 -23.163 1.00 80.75 126 PHE A N 1
ATOM 957 C CA . PHE A 1 126 ? -1.192 2.464 -22.985 1.00 80.75 126 PHE A CA 1
ATOM 958 C C . PHE A 1 126 ? -1.335 1.121 -23.703 1.00 80.75 126 PHE A C 1
ATOM 960 O O . PHE A 1 126 ? -1.829 0.174 -23.100 1.00 80.75 126 PHE A O 1
ATOM 967 N N . GLU A 1 127 ? -0.878 0.977 -24.943 1.00 80.12 127 GLU A N 1
ATOM 968 C CA . GLU A 1 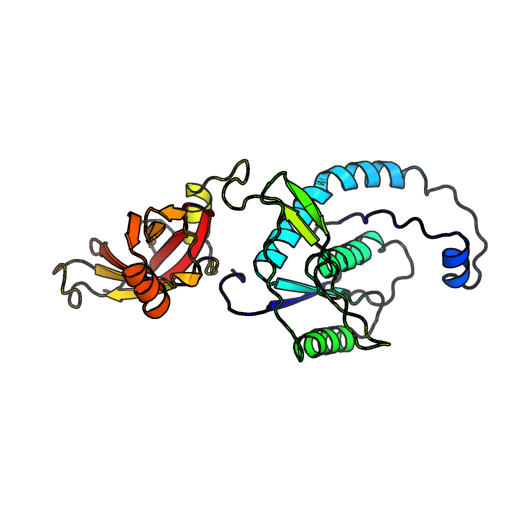127 ? -0.936 -0.299 -25.672 1.00 80.12 127 GLU A CA 1
ATOM 969 C C . GLU A 1 127 ? -0.166 -1.417 -24.953 1.00 80.12 127 GLU A C 1
ATOM 971 O O . GLU A 1 127 ? -0.664 -2.542 -24.864 1.00 80.12 127 GLU A O 1
ATOM 976 N N . ASP A 1 128 ? 0.973 -1.096 -24.328 1.00 72.38 128 ASP A N 1
ATOM 977 C CA . ASP A 1 128 ? 1.763 -2.020 -23.500 1.00 72.38 128 ASP A CA 1
ATOM 978 C C . ASP A 1 128 ? 0.984 -2.552 -22.262 1.00 72.38 128 ASP A C 1
ATOM 980 O O . ASP A 1 128 ? 1.420 -3.513 -21.615 1.00 72.38 128 ASP A O 1
ATOM 984 N N . THR A 1 129 ? -0.177 -1.968 -21.909 1.00 67.44 129 THR A N 1
ATOM 985 C CA . THR A 1 129 ? -1.090 -2.498 -20.866 1.00 67.44 129 THR A CA 1
ATOM 986 C C . THR A 1 129 ? -2.024 -3.597 -21.365 1.00 67.44 129 THR A C 1
ATOM 988 O O . THR A 1 129 ? -2.479 -4.409 -20.559 1.00 67.44 129 THR A O 1
ATOM 991 N N . SER A 1 130 ? -2.317 -3.635 -22.668 1.00 67.88 130 SER A N 1
ATOM 992 C CA . SER A 1 130 ? -3.433 -4.412 -23.228 1.00 67.88 130 SER A CA 1
ATOM 993 C C . SER A 1 130 ? -3.256 -5.934 -23.122 1.00 67.88 130 SER A C 1
ATOM 995 O O . SER A 1 130 ? -4.237 -6.673 -23.189 1.00 67.88 130 SER A O 1
ATOM 997 N N . ALA A 1 131 ? -2.025 -6.406 -22.896 1.00 68.25 131 ALA A N 1
ATOM 998 C CA . ALA A 1 131 ? -1.694 -7.816 -22.704 1.00 68.25 131 ALA A CA 1
ATOM 999 C C . ALA A 1 131 ? -0.626 -8.004 -21.608 1.00 68.25 131 ALA A C 1
ATOM 1001 O O . ALA A 1 131 ? 0.541 -8.285 -21.887 1.00 68.25 131 ALA A O 1
ATOM 1002 N N . ALA A 1 132 ? -1.016 -7.849 -20.341 1.00 69.38 132 ALA A N 1
ATOM 1003 C CA . ALA A 1 132 ? -0.142 -8.100 -19.195 1.00 69.38 132 ALA A CA 1
ATOM 1004 C C . ALA A 1 132 ? -0.399 -9.485 -18.577 1.00 69.38 132 ALA A C 1
ATOM 1006 O O . ALA A 1 132 ? -1.533 -9.841 -18.272 1.00 69.38 132 ALA A O 1
ATOM 1007 N N . TYR A 1 133 ? 0.673 -10.239 -18.328 1.00 76.50 133 TYR A N 1
ATOM 1008 C CA . TYR A 1 133 ? 0.629 -11.515 -17.611 1.00 76.50 133 TYR A CA 1
ATOM 1009 C C . TYR A 1 133 ? 1.374 -11.392 -16.280 1.00 76.50 133 TYR A C 1
ATOM 1011 O O . TYR A 1 133 ? 2.433 -10.767 -16.208 1.00 76.50 133 TYR A O 1
ATOM 1019 N N . THR A 1 134 ? 0.851 -12.017 -15.225 1.00 77.19 134 THR A N 1
ATOM 1020 C CA . THR A 1 134 ? 1.543 -12.133 -13.934 1.00 77.19 134 THR A CA 1
ATOM 1021 C C . THR A 1 134 ? 2.141 -13.527 -13.797 1.00 77.19 134 THR A C 1
ATOM 1023 O O . THR A 1 134 ? 1.430 -14.524 -13.866 1.00 77.19 134 THR A O 1
ATOM 1026 N N . LEU A 1 135 ? 3.458 -13.591 -13.586 1.00 78.12 135 LEU A N 1
ATOM 1027 C CA . LEU A 1 135 ? 4.188 -14.830 -13.328 1.00 78.12 135 LEU A CA 1
ATOM 1028 C C . LEU A 1 135 ? 4.713 -14.819 -11.891 1.00 78.12 135 LEU A C 1
ATOM 1030 O O . LEU A 1 135 ? 5.486 -13.937 -11.513 1.00 78.12 135 LEU A O 1
ATOM 1034 N N . GLY A 1 136 ? 4.297 -15.806 -11.100 1.00 79.94 136 GLY A N 1
ATOM 1035 C CA . GLY A 1 136 ? 4.830 -16.059 -9.765 1.00 79.94 136 GLY A CA 1
ATOM 1036 C C . GLY A 1 136 ? 5.932 -17.112 -9.813 1.00 79.94 136 GLY A C 1
ATOM 1037 O O . GLY A 1 136 ? 5.799 -18.122 -10.500 1.00 79.94 136 GLY A O 1
ATOM 1038 N N . TYR A 1 137 ? 7.015 -16.895 -9.070 1.00 81.69 137 TYR A N 1
ATOM 1039 C CA . TYR A 1 137 ? 8.006 -17.934 -8.805 1.00 81.69 137 TYR A CA 1
ATOM 1040 C C . TYR A 1 137 ? 8.513 -17.805 -7.369 1.00 81.69 137 TYR A C 1
ATOM 1042 O O . TYR A 1 137 ? 8.583 -16.707 -6.815 1.00 81.69 137 TYR A O 1
ATOM 1050 N N . TYR A 1 138 ? 8.891 -18.932 -6.775 1.00 79.12 138 TYR A N 1
ATOM 1051 C CA . TYR A 1 138 ? 9.487 -18.968 -5.448 1.00 79.12 138 TYR A CA 1
ATOM 1052 C C . TYR A 1 138 ? 10.997 -19.162 -5.600 1.00 79.12 138 TYR A C 1
ATOM 1054 O O . TYR A 1 138 ? 11.412 -20.200 -6.112 1.00 79.12 138 TYR A O 1
ATOM 1062 N N . PRO A 1 139 ? 11.844 -18.207 -5.174 1.00 82.19 139 PRO A N 1
ATOM 1063 C CA . PRO A 1 139 ? 13.287 -18.390 -5.261 1.00 82.19 139 PRO A CA 1
ATOM 1064 C C . PRO A 1 139 ? 13.723 -19.526 -4.330 1.00 82.19 139 PRO A C 1
ATOM 1066 O O . PRO A 1 139 ? 13.289 -19.573 -3.175 1.00 82.19 139 PRO A O 1
ATOM 1069 N N . GLU A 1 140 ? 14.595 -20.411 -4.815 1.00 84.12 140 GLU A N 1
ATOM 1070 C CA . GLU A 1 140 ? 15.207 -21.475 -4.004 1.00 84.12 140 GLU A CA 1
ATOM 1071 C C . GLU A 1 140 ? 16.116 -20.879 -2.921 1.00 84.12 140 GLU A C 1
ATOM 1073 O O . GLU A 1 140 ? 16.061 -21.266 -1.756 1.00 84.12 140 GLU A O 1
ATOM 1078 N N . ASN A 1 141 ? 16.895 -19.850 -3.274 1.00 83.56 141 ASN A N 1
ATOM 1079 C CA . ASN A 1 141 ? 17.694 -19.102 -2.312 1.00 83.56 141 ASN A CA 1
ATOM 1080 C C . ASN A 1 141 ? 16.790 -18.203 -1.445 1.00 83.56 141 ASN A C 1
ATOM 1082 O O . ASN A 1 141 ? 16.254 -17.200 -1.920 1.00 83.56 141 ASN A O 1
ATOM 1086 N N . LYS A 1 142 ? 16.658 -18.515 -0.153 1.00 81.56 142 LYS A N 1
ATOM 1087 C CA . LYS A 1 142 ? 15.875 -17.722 0.816 1.00 81.56 142 LYS A CA 1
ATOM 1088 C C . LYS A 1 142 ? 16.682 -16.647 1.558 1.00 81.56 142 LYS A C 1
ATOM 1090 O O . LYS A 1 142 ? 16.128 -15.964 2.408 1.00 81.56 142 LYS A O 1
ATOM 1095 N N . LYS A 1 143 ? 17.973 -16.473 1.252 1.00 82.50 143 LYS A N 1
ATOM 1096 C CA . LYS A 1 143 ? 18.829 -15.490 1.937 1.00 82.50 143 LYS A CA 1
ATOM 1097 C C . LYS A 1 143 ? 18.557 -14.070 1.445 1.00 82.50 143 LYS A C 1
ATOM 1099 O O . LYS A 1 143 ? 18.876 -13.756 0.301 1.00 82.50 143 LYS A O 1
ATOM 1104 N N . TYR A 1 144 ? 18.028 -13.212 2.304 1.00 76.31 144 TYR A N 1
ATOM 1105 C CA . TYR A 1 144 ? 17.909 -11.782 2.028 1.00 76.31 144 TYR A CA 1
ATOM 1106 C C . TYR A 1 144 ? 19.229 -11.064 2.343 1.00 76.31 144 TYR A C 1
ATOM 1108 O O . TYR A 1 144 ? 19.379 -10.409 3.366 1.00 76.31 144 TYR A O 1
ATOM 1116 N N . ASP A 1 145 ? 20.229 -11.266 1.487 1.00 78.69 145 ASP A N 1
ATOM 1117 C CA . ASP A 1 145 ? 21.589 -10.741 1.650 1.00 78.69 145 ASP A CA 1
ATOM 1118 C C . ASP A 1 145 ? 21.798 -9.358 1.010 1.00 78.69 145 ASP A C 1
ATOM 1120 O O . ASP A 1 145 ? 22.934 -8.901 0.889 1.00 78.69 145 ASP A O 1
ATOM 1124 N N . GLY A 1 146 ? 20.716 -8.709 0.569 1.00 72.31 146 GLY A N 1
ATOM 1125 C CA . GLY A 1 146 ? 20.750 -7.415 -0.109 1.00 72.31 146 GLY A CA 1
ATOM 1126 C C . GLY A 1 146 ? 21.339 -7.461 -1.520 1.00 72.31 146 GLY A C 1
ATOM 1127 O O . GLY A 1 146 ? 21.515 -6.412 -2.126 1.00 72.31 146 GLY A O 1
ATOM 1128 N N . LYS A 1 147 ? 21.656 -8.639 -2.078 1.00 79.00 147 LYS A N 1
ATOM 1129 C CA . LYS A 1 147 ? 22.242 -8.738 -3.424 1.00 79.00 147 LYS A CA 1
ATOM 1130 C C . LYS A 1 147 ? 21.184 -8.698 -4.520 1.00 79.00 147 LYS A C 1
ATOM 1132 O O . LYS A 1 147 ? 20.051 -9.147 -4.331 1.00 79.00 147 LYS A O 1
ATOM 1137 N N . TYR A 1 148 ? 21.583 -8.236 -5.706 1.00 75.75 148 TYR A N 1
ATOM 1138 C CA . TYR A 1 148 ? 20.738 -8.299 -6.898 1.00 75.75 148 TYR A CA 1
ATOM 1139 C C . TYR A 1 148 ? 20.547 -9.736 -7.363 1.00 75.75 148 TYR A C 1
ATOM 1141 O O . TYR A 1 148 ? 21.502 -10.504 -7.491 1.00 75.75 148 TYR A O 1
ATOM 1149 N N . ARG A 1 149 ? 19.303 -10.086 -7.673 1.00 81.62 149 ARG A N 1
ATOM 1150 C CA . ARG A 1 149 ? 18.925 -11.373 -8.242 1.00 81.62 149 ARG A CA 1
ATOM 1151 C C . ARG A 1 149 ? 18.249 -11.145 -9.579 1.00 81.62 149 ARG A C 1
ATOM 1153 O O . ARG A 1 149 ? 17.162 -10.578 -9.644 1.00 81.62 149 ARG A O 1
ATOM 1160 N N . GLN A 1 150 ? 18.900 -11.607 -10.639 1.00 84.19 150 GLN A N 1
ATOM 1161 C CA . GLN A 1 150 ? 18.416 -11.444 -12.002 1.00 84.19 150 GLN A CA 1
ATOM 1162 C C . GLN A 1 150 ? 17.225 -12.369 -12.296 1.00 84.19 150 GLN A C 1
ATOM 1164 O O . GLN A 1 150 ? 17.196 -13.530 -11.889 1.00 84.19 150 GLN A O 1
ATOM 1169 N N . ILE A 1 151 ? 16.262 -11.854 -13.055 1.00 84.75 151 ILE A N 1
ATOM 1170 C CA . ILE A 1 151 ? 15.105 -12.561 -13.595 1.00 84.75 151 ILE A CA 1
ATOM 1171 C C . ILE A 1 151 ? 15.223 -12.556 -15.118 1.00 84.75 151 ILE A C 1
ATOM 1173 O O . ILE A 1 151 ? 15.314 -11.504 -15.752 1.00 84.75 151 ILE A O 1
ATOM 1177 N N . LYS A 1 152 ? 15.184 -13.747 -15.717 1.00 87.75 152 LYS A N 1
ATOM 1178 C CA . LYS A 1 152 ? 15.165 -13.926 -17.170 1.00 87.75 152 LYS A CA 1
ATOM 1179 C C . LYS A 1 152 ? 13.920 -14.704 -17.566 1.00 87.75 152 LYS A C 1
ATOM 1181 O O . LYS A 1 152 ? 13.767 -15.858 -17.176 1.00 87.75 152 LYS A O 1
ATOM 1186 N N . VAL A 1 153 ? 13.058 -14.079 -18.361 1.00 88.50 153 VAL A N 1
ATOM 1187 C CA . VAL A 1 153 ? 11.881 -14.729 -18.942 1.00 88.50 153 VAL A CA 1
ATOM 1188 C C . VAL A 1 153 ? 12.222 -15.158 -20.366 1.00 88.50 153 VAL A C 1
ATOM 1190 O O . VAL A 1 153 ? 12.804 -14.394 -21.130 1.00 88.50 153 VAL A O 1
ATOM 1193 N N . LYS A 1 154 ? 11.896 -16.403 -20.713 1.00 90.56 154 LYS A N 1
ATOM 1194 C CA . LYS A 1 154 ? 12.024 -16.937 -22.071 1.00 90.56 154 LYS A CA 1
ATOM 1195 C C . LYS A 1 154 ? 10.661 -17.431 -22.523 1.00 90.56 154 LYS A C 1
ATOM 1197 O O . LYS A 1 154 ? 9.984 -18.132 -21.773 1.00 90.56 154 LYS A O 1
ATOM 1202 N N . VAL A 1 155 ? 10.284 -17.090 -23.746 1.00 90.94 155 VAL A N 1
ATOM 1203 C CA . VAL A 1 155 ? 9.051 -17.557 -24.383 1.00 90.94 155 VAL A CA 1
ATOM 1204 C C . VAL A 1 155 ? 9.391 -18.467 -25.555 1.00 90.94 155 VAL A C 1
ATOM 1206 O O . VAL A 1 155 ? 10.480 -18.386 -26.111 1.00 90.94 155 VAL A O 1
ATOM 1209 N N . LYS A 1 156 ? 8.466 -19.366 -25.904 1.00 94.06 156 LYS A N 1
ATOM 1210 C CA . LYS A 1 156 ? 8.647 -20.324 -27.009 1.00 94.06 156 LYS A CA 1
ATOM 1211 C C . LYS A 1 156 ? 8.425 -19.710 -28.393 1.00 94.06 156 LYS A C 1
ATOM 1213 O O . LYS A 1 156 ? 8.756 -20.341 -29.384 1.00 94.06 156 LYS A O 1
ATOM 1218 N N . ARG A 1 157 ? 7.777 -18.545 -28.460 1.00 92.50 157 ARG A N 1
ATOM 1219 C CA . ARG A 1 157 ? 7.459 -17.863 -29.715 1.00 92.50 157 ARG A CA 1
ATOM 1220 C C . ARG A 1 157 ? 8.701 -17.132 -30.214 1.00 92.50 157 ARG A C 1
ATOM 1222 O O . ARG A 1 157 ? 9.295 -16.378 -29.451 1.00 92.50 157 ARG A O 1
ATOM 1229 N N . ASP A 1 158 ? 9.034 -17.320 -31.483 1.00 92.94 158 ASP A N 1
ATOM 1230 C CA . ASP A 1 158 ? 10.129 -16.600 -32.129 1.00 92.94 158 ASP A CA 1
ATOM 1231 C C . ASP A 1 158 ? 9.707 -15.181 -32.542 1.00 92.94 158 ASP A C 1
ATOM 1233 O O . ASP A 1 158 ? 8.524 -14.902 -32.766 1.00 92.94 158 ASP A O 1
ATOM 1237 N N . GLY A 1 159 ? 10.686 -14.276 -32.643 1.00 88.88 159 GLY A N 1
ATOM 1238 C CA . GLY A 1 159 ? 10.487 -12.904 -33.127 1.00 88.88 159 GLY A CA 1
ATOM 1239 C C . GLY A 1 159 ? 9.728 -11.974 -32.174 1.00 88.88 159 GLY A C 1
ATOM 1240 O O . GLY A 1 159 ? 9.226 -10.943 -32.614 1.00 88.88 159 GLY A O 1
ATOM 1241 N N . VAL A 1 160 ? 9.617 -12.323 -30.889 1.00 86.38 160 VAL A N 1
ATOM 1242 C CA . VAL A 1 160 ? 8.993 -11.467 -29.869 1.00 86.38 160 VAL A CA 1
ATOM 1243 C C . VAL A 1 160 ? 10.003 -11.041 -28.813 1.00 86.38 160 VAL A C 1
ATOM 1245 O O . VAL A 1 160 ? 10.851 -11.831 -28.399 1.00 86.38 160 VAL A O 1
ATOM 1248 N N . ASP A 1 161 ? 9.873 -9.799 -28.357 1.00 79.50 161 ASP A N 1
ATOM 1249 C CA . ASP A 1 161 ? 10.607 -9.284 -27.206 1.00 79.50 161 ASP A CA 1
ATOM 1250 C C . ASP A 1 161 ? 9.708 -9.309 -25.966 1.00 79.50 161 ASP A C 1
ATOM 1252 O O . ASP A 1 161 ? 8.525 -8.961 -26.028 1.00 79.50 161 ASP A O 1
ATOM 1256 N N . VAL A 1 162 ? 10.256 -9.761 -24.841 1.00 82.00 162 VAL A N 1
ATOM 1257 C CA . VAL A 1 162 ? 9.510 -9.893 -23.587 1.00 82.00 162 VAL A CA 1
ATOM 1258 C C . VAL A 1 162 ? 9.908 -8.754 -22.671 1.00 82.00 162 VAL A C 1
ATOM 1260 O O . VAL A 1 162 ? 11.003 -8.745 -22.115 1.00 82.00 162 VAL A O 1
ATOM 1263 N N . GLN A 1 163 ? 8.979 -7.827 -22.452 1.00 79.44 163 GLN A N 1
ATOM 1264 C CA . GLN A 1 163 ? 9.178 -6.772 -21.472 1.00 79.44 163 GLN A CA 1
ATOM 1265 C C . GLN A 1 163 ? 8.893 -7.309 -20.064 1.00 79.44 163 GLN A C 1
ATOM 1267 O O . GLN A 1 163 ? 7.751 -7.599 -19.707 1.00 79.44 163 GLN A O 1
ATOM 1272 N N . ASN A 1 164 ? 9.935 -7.435 -19.246 1.00 80.12 164 ASN A N 1
ATOM 1273 C CA . ASN A 1 164 ? 9.831 -7.857 -17.853 1.00 80.12 164 ASN A CA 1
ATOM 1274 C C . ASN A 1 164 ? 10.808 -7.084 -16.961 1.00 80.12 164 ASN A C 1
ATOM 1276 O O . ASN A 1 164 ? 11.818 -6.561 -17.427 1.00 80.12 164 ASN A O 1
ATOM 1280 N N . ARG A 1 165 ? 10.546 -7.082 -15.649 1.00 77.38 165 ARG A N 1
ATOM 1281 C CA . ARG A 1 165 ? 11.546 -6.648 -14.663 1.00 77.38 165 ARG A CA 1
ATOM 1282 C C . ARG A 1 165 ? 12.798 -7.525 -14.769 1.00 77.38 165 ARG A C 1
ATOM 1284 O O . ARG A 1 165 ? 12.678 -8.753 -14.841 1.00 77.38 165 ARG A O 1
ATOM 1291 N N . ARG A 1 166 ? 13.984 -6.916 -14.752 1.00 77.31 166 ARG A N 1
ATOM 1292 C CA . ARG A 1 166 ? 15.271 -7.620 -14.912 1.00 77.31 166 ARG A CA 1
ATOM 1293 C C . ARG A 1 166 ? 15.742 -8.362 -13.673 1.00 77.31 166 ARG A C 1
ATOM 1295 O O . ARG A 1 166 ? 16.604 -9.229 -13.785 1.00 77.31 166 ARG A O 1
ATOM 1302 N N . GLY A 1 167 ? 15.172 -8.062 -12.515 1.00 78.00 167 GLY A N 1
ATOM 1303 C CA . GLY A 1 167 ? 15.595 -8.647 -11.259 1.00 78.00 167 GLY A CA 1
ATOM 1304 C C . GLY A 1 167 ? 14.946 -7.974 -10.066 1.00 78.00 167 GLY A C 1
ATOM 1305 O O . GLY A 1 167 ? 13.927 -7.297 -10.194 1.00 78.00 167 GLY A O 1
ATOM 1306 N N . TYR A 1 168 ? 15.514 -8.230 -8.897 1.00 75.38 168 TYR A N 1
ATOM 1307 C CA . TYR A 1 168 ? 15.115 -7.632 -7.632 1.00 75.38 168 TYR A CA 1
ATOM 1308 C C . TYR A 1 168 ? 16.280 -7.690 -6.647 1.00 75.38 168 TYR A C 1
ATOM 1310 O O . TYR A 1 168 ? 17.127 -8.585 -6.708 1.00 75.38 168 TYR A O 1
ATOM 1318 N N . MET A 1 169 ? 16.308 -6.744 -5.717 1.00 72.75 169 MET A N 1
ATOM 1319 C CA . MET A 1 169 ? 17.194 -6.791 -4.561 1.00 72.75 169 MET A CA 1
ATOM 1320 C C . MET A 1 169 ? 16.666 -7.808 -3.547 1.00 72.75 169 MET A C 1
ATOM 1322 O O . MET A 1 169 ? 15.483 -7.795 -3.205 1.00 72.75 169 MET A O 1
ATOM 1326 N N . ALA A 1 170 ? 17.534 -8.680 -3.040 1.00 76.38 170 ALA A N 1
ATOM 1327 C CA . ALA A 1 170 ? 17.207 -9.629 -1.981 1.00 76.38 170 ALA A CA 1
ATOM 1328 C C . ALA A 1 170 ? 17.162 -8.933 -0.611 1.00 76.38 170 ALA A C 1
ATOM 1330 O O . ALA A 1 170 ? 17.897 -9.303 0.299 1.00 76.38 170 ALA A O 1
ATOM 1331 N N . ILE A 1 171 ? 16.327 -7.907 -0.475 1.00 70.00 171 ILE A N 1
ATOM 1332 C CA . ILE A 1 171 ? 16.098 -7.194 0.782 1.00 70.00 171 ILE A CA 1
ATOM 1333 C C . ILE A 1 171 ? 14.903 -7.839 1.467 1.00 70.00 171 ILE A C 1
ATOM 1335 O O . ILE A 1 171 ? 13.890 -8.121 0.823 1.00 70.00 171 ILE A O 1
ATOM 1339 N N . ASP A 1 172 ? 15.038 -8.100 2.762 1.00 67.56 172 ASP A N 1
ATOM 1340 C CA . ASP A 1 172 ? 13.904 -8.511 3.570 1.00 67.56 172 ASP A CA 1
ATOM 1341 C C . ASP A 1 172 ? 13.070 -7.255 3.852 1.00 67.56 172 ASP A C 1
ATOM 1343 O O . ASP A 1 172 ? 13.564 -6.360 4.546 1.00 67.56 172 ASP A O 1
ATOM 1347 N N . PRO A 1 173 ? 11.831 -7.148 3.337 1.00 56.59 173 PRO A N 1
ATOM 1348 C CA . PRO A 1 173 ? 10.990 -5.983 3.601 1.00 56.59 173 PRO A CA 1
ATOM 1349 C C . PRO A 1 173 ? 10.730 -5.784 5.103 1.00 56.59 173 PRO A C 1
ATOM 1351 O O . PRO A 1 173 ? 10.395 -4.683 5.519 1.00 56.59 173 PRO A O 1
ATOM 1354 N N . THR A 1 174 ? 10.936 -6.820 5.924 1.00 59.00 174 THR A N 1
ATOM 1355 C CA . THR A 1 174 ? 10.786 -6.783 7.384 1.00 59.00 174 THR A CA 1
ATOM 1356 C C . THR A 1 174 ? 12.028 -6.283 8.136 1.00 59.00 174 THR A C 1
ATOM 1358 O O . THR A 1 174 ? 11.955 -6.027 9.335 1.00 59.00 174 THR A O 1
ATOM 1361 N N . GLN A 1 175 ? 13.176 -6.121 7.460 1.00 58.94 175 GLN A N 1
ATOM 1362 C CA . GLN A 1 175 ? 14.458 -5.746 8.084 1.00 58.94 175 GLN A CA 1
ATOM 1363 C C . GLN A 1 175 ? 15.139 -4.548 7.410 1.00 58.94 175 GLN A C 1
ATOM 1365 O O . GLN A 1 175 ? 16.364 -4.500 7.264 1.00 58.94 175 GLN A O 1
ATOM 1370 N N . THR A 1 176 ? 14.363 -3.551 6.994 1.00 56.53 176 THR A N 1
ATOM 1371 C CA . THR A 1 176 ? 14.934 -2.328 6.417 1.00 56.53 176 THR A CA 1
ATOM 1372 C C . THR A 1 176 ? 15.720 -1.558 7.498 1.00 56.53 176 THR A C 1
ATOM 1374 O O . THR A 1 176 ? 15.166 -1.166 8.525 1.00 56.53 176 THR A O 1
ATOM 1377 N N . LYS A 1 177 ? 17.034 -1.350 7.315 1.00 52.62 177 LYS A N 1
ATOM 1378 C CA . LYS A 1 177 ? 17.872 -0.602 8.279 1.00 52.62 177 LYS A CA 1
ATOM 1379 C C . LYS A 1 177 ? 17.379 0.845 8.409 1.00 52.62 177 LYS A C 1
ATOM 1381 O O . LYS A 1 177 ? 17.161 1.506 7.403 1.00 52.62 177 LYS A O 1
ATOM 1386 N N . GLY A 1 178 ? 17.242 1.343 9.641 1.00 54.75 178 GLY A N 1
ATOM 1387 C CA . GLY A 1 178 ? 16.742 2.702 9.910 1.00 54.75 178 GLY A CA 1
ATOM 1388 C C . GLY A 1 178 ? 15.218 2.849 9.832 1.00 54.75 178 GLY A C 1
ATOM 1389 O O . GLY A 1 178 ? 14.707 3.954 9.989 1.00 54.75 178 GLY A O 1
ATOM 1390 N N . TYR A 1 179 ? 14.489 1.748 9.625 1.00 57.22 179 TYR A N 1
ATOM 1391 C CA . TYR A 1 179 ? 13.035 1.732 9.654 1.00 57.22 179 TYR A CA 1
ATOM 1392 C C . TYR A 1 179 ? 12.493 2.091 11.042 1.00 57.22 179 TYR A C 1
ATOM 1394 O O . TYR A 1 179 ? 12.796 1.415 12.026 1.00 57.22 179 TYR A O 1
ATOM 1402 N N . ASN A 1 180 ? 11.674 3.142 11.118 1.00 64.69 180 ASN A N 1
ATOM 1403 C CA . ASN A 1 180 ? 10.939 3.496 12.324 1.00 64.69 180 ASN A CA 1
ATOM 1404 C C . ASN A 1 180 ? 9.428 3.349 12.067 1.00 64.69 180 ASN A C 1
ATOM 1406 O O . ASN A 1 180 ? 8.825 4.253 11.480 1.00 64.69 180 ASN A O 1
ATOM 1410 N N . PRO A 1 181 ? 8.800 2.259 12.552 1.00 64.62 181 PRO A N 1
ATOM 1411 C CA . PRO A 1 181 ? 7.377 2.003 12.340 1.00 64.62 181 PRO A CA 1
ATOM 1412 C C . PRO A 1 181 ? 6.480 3.157 12.798 1.00 64.62 181 PRO A C 1
ATOM 1414 O O . PRO A 1 181 ? 5.475 3.456 12.162 1.00 64.62 181 PRO A O 1
ATOM 1417 N N . SER A 1 182 ? 6.861 3.839 13.884 1.00 64.75 182 SER A N 1
ATOM 1418 C CA . SER A 1 182 ? 6.074 4.946 14.433 1.00 64.75 182 SER A CA 1
ATOM 1419 C C . SER A 1 182 ? 6.090 6.185 13.533 1.00 64.75 182 SER A C 1
ATOM 1421 O O . SER A 1 182 ? 5.078 6.876 13.435 1.00 64.75 182 SER A O 1
ATOM 1423 N N . GLN A 1 183 ? 7.203 6.443 12.836 1.00 65.81 183 GLN A N 1
ATOM 1424 C CA . GLN A 1 183 ? 7.306 7.542 11.875 1.00 65.81 183 GLN A CA 1
ATOM 1425 C C . GLN A 1 183 ? 6.519 7.250 10.600 1.00 65.81 183 GLN A C 1
ATOM 1427 O O . GLN A 1 183 ? 5.845 8.148 10.113 1.00 65.81 183 GLN A O 1
ATOM 1432 N N . GLU A 1 184 ? 6.542 6.018 10.085 1.00 66.81 184 GLU A N 1
ATOM 1433 C CA . GLU A 1 184 ? 5.787 5.683 8.869 1.00 66.81 184 GLU A CA 1
ATOM 1434 C C . GLU A 1 184 ? 4.274 5.774 9.094 1.00 66.81 184 GLU A C 1
ATOM 1436 O O . GLU A 1 184 ? 3.566 6.349 8.269 1.00 66.81 184 GLU A O 1
ATOM 1441 N N . VAL A 1 185 ? 3.780 5.296 10.241 1.00 69.06 185 VAL A N 1
ATOM 1442 C CA . VAL A 1 185 ? 2.368 5.458 10.616 1.00 69.06 185 VAL A CA 1
ATOM 1443 C C . VAL A 1 185 ? 2.021 6.933 10.818 1.00 69.06 185 VAL A C 1
ATOM 1445 O O . VAL A 1 185 ? 0.997 7.386 10.316 1.00 69.06 185 VAL A O 1
ATOM 1448 N N . ALA A 1 186 ? 2.869 7.707 11.504 1.00 67.81 186 ALA A N 1
ATOM 1449 C CA . ALA A 1 186 ? 2.636 9.139 11.697 1.00 67.81 186 ALA A CA 1
ATOM 1450 C C . ALA A 1 186 ? 2.602 9.910 10.366 1.00 67.81 186 ALA A C 1
ATOM 1452 O O . ALA A 1 186 ? 1.744 10.776 10.184 1.00 67.81 186 ALA A O 1
ATOM 1453 N N . SER A 1 187 ? 3.488 9.572 9.423 1.00 65.50 187 SER A N 1
ATOM 1454 C CA . SER A 1 187 ? 3.466 10.109 8.062 1.00 65.50 187 SER A CA 1
ATOM 1455 C C . SER A 1 187 ? 2.196 9.697 7.324 1.00 65.50 187 SER A C 1
ATOM 1457 O O . SER A 1 187 ? 1.518 10.568 6.799 1.00 65.50 187 SER A O 1
ATOM 1459 N N . ALA A 1 188 ? 1.814 8.418 7.346 1.00 67.31 188 ALA A N 1
ATOM 1460 C CA . ALA A 1 188 ? 0.612 7.927 6.668 1.00 67.31 188 ALA A CA 1
ATOM 1461 C C . ALA A 1 188 ? -0.698 8.504 7.235 1.00 67.31 188 ALA A C 1
ATOM 1463 O O . ALA A 1 188 ? -1.678 8.611 6.502 1.00 67.31 188 ALA A O 1
ATOM 1464 N N . LEU A 1 189 ? -0.717 8.860 8.525 1.00 69.12 189 LEU A N 1
ATOM 1465 C CA . LEU A 1 189 ? -1.831 9.552 9.176 1.00 69.12 189 LEU A CA 1
ATOM 1466 C C . LEU A 1 189 ? -1.831 11.062 8.919 1.00 69.12 189 LEU A C 1
ATOM 1468 O O . LEU A 1 189 ? -2.859 11.682 9.130 1.00 69.12 189 LEU A O 1
ATOM 1472 N N . SER A 1 190 ? -0.716 11.668 8.512 1.00 67.44 190 SER A N 1
ATOM 1473 C CA . SER A 1 190 ? -0.640 13.116 8.246 1.00 67.44 190 SER A CA 1
ATOM 1474 C C . SER A 1 190 ? -0.655 13.456 6.752 1.00 67.44 190 SER A C 1
ATOM 1476 O O . SER A 1 190 ? -0.721 14.631 6.397 1.00 67.44 190 SER A O 1
ATOM 1478 N N . ASP A 1 191 ? -0.531 12.451 5.886 1.00 62.41 191 ASP A N 1
ATOM 1479 C CA . ASP A 1 191 ? -0.506 12.609 4.435 1.00 62.41 191 ASP A CA 1
ATOM 1480 C C . ASP A 1 191 ? -1.922 12.809 3.885 1.00 62.41 191 ASP A C 1
ATOM 1482 O O . ASP A 1 191 ? -2.852 12.114 4.281 1.00 62.41 191 ASP A O 1
ATOM 1486 N N . ALA A 1 192 ? -2.068 13.730 2.933 1.00 57.03 192 ALA A N 1
ATOM 1487 C CA . ALA A 1 192 ? -3.348 14.052 2.305 1.00 57.03 192 ALA A CA 1
ATOM 1488 C C . ALA A 1 192 ? -3.823 12.964 1.325 1.00 57.03 192 ALA A C 1
ATOM 1490 O O . ALA A 1 192 ? -4.967 12.991 0.867 1.00 57.03 192 ALA A O 1
ATOM 1491 N N . ALA A 1 193 ? -2.943 12.032 0.945 1.00 58.34 193 ALA A N 1
ATOM 1492 C CA . ALA A 1 193 ? -3.281 10.923 0.067 1.00 58.34 193 ALA A CA 1
ATOM 1493 C C . ALA A 1 193 ? -3.177 9.567 0.800 1.00 58.34 193 ALA A C 1
ATOM 1495 O O . ALA A 1 193 ? -2.144 9.259 1.398 1.00 58.34 193 ALA A O 1
ATOM 1496 N N . PRO A 1 194 ? -4.212 8.707 0.704 1.00 59.69 194 PRO A N 1
ATOM 1497 C CA . PRO A 1 194 ? -4.230 7.385 1.325 1.00 59.69 194 PRO A CA 1
ATOM 1498 C C . PRO A 1 194 ? -3.020 6.514 0.968 1.00 59.69 194 PRO A C 1
ATOM 1500 O O . PRO A 1 194 ? -2.724 6.258 -0.210 1.00 59.69 194 PRO A O 1
ATOM 1503 N N . SER A 1 195 ? -2.355 5.950 1.977 1.00 68.00 195 SER A N 1
ATOM 1504 C CA . SER A 1 195 ? -1.491 4.798 1.744 1.00 68.00 195 SER A CA 1
ATOM 1505 C C . SER A 1 195 ? -2.357 3.564 1.511 1.00 68.00 195 SER A C 1
ATOM 1507 O O . SER A 1 195 ? -3.365 3.356 2.170 1.00 68.00 195 SER A O 1
ATOM 1509 N N . THR A 1 196 ? -1.965 2.714 0.570 1.00 73.44 196 THR A N 1
ATOM 1510 C CA . THR A 1 196 ? -2.764 1.544 0.178 1.00 73.44 196 THR A CA 1
ATOM 1511 C C . THR A 1 196 ? -2.024 0.236 0.414 1.00 73.44 196 THR A C 1
ATOM 1513 O O . THR A 1 196 ? -2.520 -0.813 0.051 1.00 73.44 196 THR A O 1
ATOM 1516 N N . LEU A 1 197 ? -0.823 0.256 0.998 1.00 73.94 197 LEU A N 1
ATOM 1517 C CA . LEU A 1 197 ? 0.028 -0.939 1.047 1.00 73.94 197 LEU A CA 1
ATOM 1518 C C . LEU A 1 197 ? -0.552 -2.066 1.915 1.00 73.94 197 LEU A C 1
ATOM 1520 O O . LEU A 1 197 ? -0.207 -3.221 1.692 1.00 73.94 197 LEU A O 1
ATOM 1524 N N . VAL A 1 198 ? -1.465 -1.733 2.828 1.00 80.62 198 VAL A N 1
ATOM 1525 C CA . VAL A 1 198 ? -2.420 -2.669 3.430 1.00 80.62 198 VAL A CA 1
ATOM 1526 C C . VAL A 1 198 ? -3.814 -2.261 2.969 1.00 80.62 198 VAL A C 1
ATOM 1528 O O . VAL A 1 198 ? -4.211 -1.107 3.149 1.00 80.62 198 VAL A O 1
ATOM 1531 N N . ALA A 1 199 ? -4.556 -3.185 2.363 1.00 82.12 199 ALA A N 1
ATOM 1532 C CA . ALA A 1 199 ? -5.902 -2.892 1.888 1.00 82.12 199 ALA A CA 1
ATOM 1533 C C . ALA A 1 199 ? -6.910 -3.088 3.023 1.00 82.12 199 ALA A C 1
ATOM 1535 O O . ALA A 1 199 ? -6.986 -4.152 3.639 1.00 82.12 199 ALA A O 1
ATOM 1536 N N . PHE A 1 200 ? -7.703 -2.058 3.299 1.00 87.12 200 PHE A N 1
ATOM 1537 C CA . PHE A 1 200 ? -8.797 -2.142 4.255 1.00 87.12 200 PHE A CA 1
ATOM 1538 C C . PHE A 1 200 ? -9.916 -1.171 3.888 1.00 87.12 200 PHE A C 1
ATOM 1540 O O . PHE A 1 200 ? -9.718 -0.202 3.156 1.00 87.12 200 PHE A O 1
ATOM 1547 N N . SER A 1 201 ? -11.098 -1.441 4.426 1.00 86.56 201 SER A N 1
ATOM 1548 C CA . SER A 1 201 ? -12.195 -0.483 4.498 1.00 86.56 201 SER A CA 1
ATOM 1549 C C . SER A 1 201 ? -12.506 -0.196 5.958 1.00 86.56 201 SER A C 1
ATOM 1551 O O . SER A 1 201 ? -12.182 -0.996 6.841 1.00 86.56 201 SER A O 1
ATOM 1553 N N . ALA A 1 202 ? -13.127 0.948 6.219 1.00 90.00 202 ALA A N 1
ATOM 1554 C CA . ALA A 1 202 ? -13.556 1.286 7.559 1.00 90.00 202 ALA A CA 1
ATOM 1555 C C . ALA A 1 202 ? -14.934 1.935 7.569 1.00 90.00 202 ALA A C 1
ATOM 1557 O O . ALA A 1 202 ? -15.342 2.600 6.614 1.00 90.00 202 ALA A O 1
ATOM 1558 N N . ARG A 1 203 ? -15.646 1.748 8.678 1.00 90.44 203 ARG A N 1
ATOM 1559 C CA . ARG A 1 203 ? -16.913 2.411 8.967 1.00 90.44 203 ARG A CA 1
ATOM 1560 C C . ARG A 1 203 ? -16.801 3.125 10.302 1.00 90.44 203 ARG A C 1
ATOM 1562 O O . ARG A 1 203 ? -16.628 2.481 11.332 1.00 90.44 203 ARG A O 1
ATOM 1569 N N . VAL A 1 204 ? -16.964 4.443 10.272 1.00 91.19 204 VAL A N 1
ATOM 1570 C CA . VAL A 1 204 ? -17.096 5.259 11.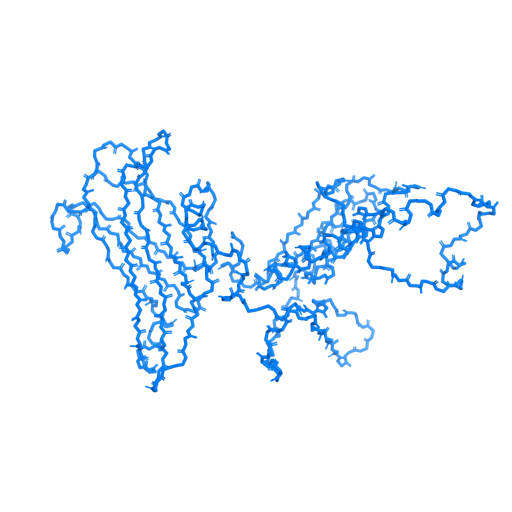481 1.00 91.19 204 VAL A CA 1
ATOM 1571 C C . VAL A 1 204 ? -18.583 5.387 11.805 1.00 91.19 204 VAL A C 1
ATOM 1573 O O . VAL A 1 204 ? -19.379 5.822 10.973 1.00 91.19 204 VAL A O 1
ATOM 1576 N N . GLN A 1 205 ? -18.969 4.947 12.995 1.00 90.38 205 GLN A N 1
ATOM 1577 C CA . GLN A 1 205 ? -20.341 4.892 13.474 1.00 90.38 205 GLN A CA 1
ATOM 1578 C C . GLN A 1 205 ? -20.568 5.987 14.527 1.00 90.38 205 GLN A C 1
ATOM 1580 O O . GLN A 1 205 ? -19.786 6.069 15.479 1.00 90.38 205 GLN A O 1
ATOM 1585 N N . PRO A 1 206 ? -21.632 6.806 14.415 1.00 89.69 206 PRO A N 1
ATOM 1586 C CA . PRO A 1 206 ? -21.989 7.752 15.470 1.00 89.69 206 PRO A CA 1
ATOM 1587 C C . PRO A 1 206 ? -22.285 7.027 16.791 1.00 89.69 206 PRO A C 1
ATOM 1589 O O . PRO A 1 206 ? -22.685 5.855 16.766 1.00 89.69 206 PRO A O 1
ATOM 1592 N N . PRO A 1 207 ? -22.208 7.724 17.942 1.00 89.19 207 PRO A N 1
ATOM 1593 C CA . PRO A 1 207 ? -22.486 7.125 19.248 1.00 89.19 207 PRO A CA 1
ATOM 1594 C C . PRO A 1 207 ? -23.866 6.473 19.361 1.00 89.19 207 PRO A C 1
ATOM 1596 O O . PRO A 1 207 ? -24.041 5.484 20.067 1.00 89.19 207 PRO A O 1
ATOM 1599 N N . SER A 1 208 ? -24.848 6.999 18.626 1.00 85.44 208 SER A N 1
ATOM 1600 C CA . SER A 1 208 ? -26.213 6.471 18.566 1.00 85.44 208 SER A CA 1
ATOM 1601 C C . SER A 1 208 ? -26.339 5.147 17.801 1.00 85.44 208 SER A C 1
ATOM 1603 O O . SER A 1 208 ? -27.261 4.376 18.068 1.00 85.44 208 SER A O 1
ATOM 1605 N N . ALA A 1 209 ? -25.435 4.871 16.856 1.00 86.56 209 ALA A N 1
ATOM 1606 C CA . ALA A 1 209 ? -25.434 3.655 16.042 1.00 86.56 209 ALA A CA 1
ATOM 1607 C C . ALA A 1 209 ? -24.511 2.560 16.601 1.00 86.56 209 ALA A C 1
ATOM 1609 O O . ALA A 1 209 ? -24.654 1.394 16.219 1.00 86.56 209 ALA A O 1
ATOM 1610 N N . ASN A 1 210 ? -23.595 2.914 17.508 1.00 88.75 210 ASN A N 1
ATOM 1611 C CA . ASN A 1 210 ? -22.671 1.974 18.122 1.00 88.75 210 ASN A CA 1
ATOM 1612 C C . ASN A 1 210 ? -23.389 1.070 19.140 1.00 88.75 210 ASN A C 1
ATOM 1614 O O . ASN A 1 210 ? -23.783 1.489 20.229 1.00 88.75 210 ASN A O 1
ATOM 1618 N N . LYS A 1 211 ? -23.554 -0.207 18.782 1.00 83.94 211 LYS A N 1
ATOM 1619 C CA . LYS A 1 211 ? -24.197 -1.209 19.647 1.00 83.94 211 LYS A CA 1
ATOM 1620 C C . LYS A 1 211 ? -23.273 -1.743 20.745 1.00 83.94 211 LYS A C 1
ATOM 1622 O O . LYS A 1 211 ? -23.790 -2.283 21.720 1.00 83.94 211 LYS A O 1
ATOM 1627 N N . ALA A 1 212 ? -21.953 -1.636 20.573 1.00 80.12 212 ALA A N 1
ATOM 1628 C CA . ALA A 1 212 ? -20.965 -2.176 21.506 1.00 80.12 212 ALA A CA 1
ATOM 1629 C C . ALA A 1 212 ? -20.811 -1.280 22.741 1.00 80.12 212 ALA A C 1
ATOM 1631 O O . ALA A 1 212 ? -20.825 -1.775 23.868 1.00 80.12 212 ALA A O 1
ATOM 1632 N N . ALA A 1 213 ? -20.750 0.037 22.532 1.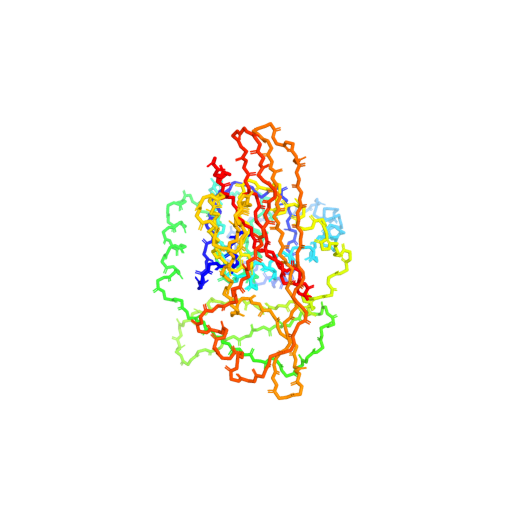00 85.75 213 ALA A N 1
ATOM 1633 C CA . ALA A 1 213 ? -20.672 1.023 23.598 1.00 85.75 213 ALA A CA 1
ATOM 1634 C C . ALA A 1 213 ? -21.545 2.242 23.276 1.00 85.75 213 ALA A C 1
ATOM 1636 O O . ALA A 1 213 ? -21.196 3.088 22.451 1.00 85.75 213 ALA A O 1
ATOM 1637 N N . LYS A 1 214 ? -22.685 2.346 23.974 1.00 75.75 214 LYS A N 1
ATOM 1638 C CA . LYS A 1 214 ? -23.519 3.555 23.936 1.00 75.75 214 LYS A CA 1
ATOM 1639 C C . LYS A 1 214 ? -22.666 4.748 24.385 1.00 75.75 214 LYS A C 1
ATOM 1641 O O . LYS A 1 214 ? -21.876 4.619 25.316 1.00 75.75 214 LYS A O 1
ATOM 1646 N N . ASP A 1 215 ? -22.802 5.873 23.688 1.00 87.31 215 ASP A N 1
ATOM 1647 C CA . ASP A 1 215 ? -22.046 7.122 23.901 1.00 87.31 215 ASP A CA 1
ATOM 1648 C C . ASP A 1 215 ? -20.586 7.130 23.398 1.00 87.31 215 ASP A C 1
ATOM 1650 O O . ASP A 1 215 ? -19.865 8.103 23.628 1.00 87.31 215 ASP A O 1
ATOM 1654 N N . LYS A 1 216 ? -20.138 6.101 22.662 1.00 91.31 216 LYS A N 1
ATOM 1655 C CA . LYS A 1 216 ? -18.819 6.077 22.000 1.00 91.31 216 LYS A CA 1
ATOM 1656 C C . LYS A 1 216 ? -18.945 6.049 20.485 1.00 91.31 216 LYS A C 1
ATOM 1658 O O . LYS A 1 216 ? -19.773 5.323 19.944 1.00 91.31 216 LYS A O 1
ATOM 1663 N N . VAL A 1 217 ? -18.071 6.772 19.791 1.00 91.62 217 VAL A N 1
ATOM 1664 C CA . VAL A 1 217 ? -17.940 6.638 18.332 1.00 91.62 217 VAL A CA 1
ATOM 1665 C C . VAL A 1 217 ? -17.269 5.302 18.033 1.00 91.62 217 VAL A C 1
ATOM 1667 O O . VAL A 1 217 ? -16.156 5.062 18.493 1.00 91.62 217 VAL A O 1
ATOM 1670 N N . GLY A 1 218 ? -17.949 4.437 17.285 1.00 93.12 218 GLY A N 1
ATOM 1671 C CA . GLY A 1 218 ? -17.427 3.125 16.907 1.00 93.12 218 GLY A CA 1
ATOM 1672 C C . GLY A 1 218 ? -16.653 3.202 15.596 1.00 93.12 218 GLY A C 1
ATOM 1673 O O . GLY A 1 218 ? -17.085 3.870 14.661 1.00 93.12 218 GLY A O 1
ATOM 1674 N N . VAL A 1 219 ? -15.527 2.509 15.495 1.00 93.88 219 VAL A N 1
ATOM 1675 C CA . VAL A 1 219 ? -14.760 2.369 14.254 1.00 93.88 219 VAL A CA 1
ATOM 1676 C C . VAL A 1 219 ? -14.587 0.891 13.957 1.00 93.88 219 VAL A C 1
ATOM 1678 O O . VAL A 1 219 ? -13.861 0.192 14.661 1.00 93.88 219 VAL A O 1
ATOM 1681 N N . ASP A 1 220 ? -15.245 0.429 12.899 1.00 92.38 220 ASP A N 1
ATOM 1682 C CA . ASP A 1 220 ? -15.049 -0.916 12.367 1.00 92.38 220 ASP A CA 1
ATOM 1683 C C . ASP A 1 220 ? -14.024 -0.867 11.244 1.00 92.38 220 ASP A C 1
ATOM 1685 O O . ASP A 1 220 ? -14.224 -0.164 10.254 1.00 92.38 220 ASP A O 1
ATOM 1689 N N . PHE A 1 221 ? -12.964 -1.651 11.370 1.00 92.94 221 PHE A N 1
ATOM 1690 C CA . PHE A 1 221 ? -12.021 -1.947 10.304 1.00 92.94 221 PHE A CA 1
ATOM 1691 C C . PHE A 1 221 ? -12.362 -3.298 9.690 1.00 92.94 221 PHE A C 1
ATOM 1693 O O . PHE A 1 221 ? -12.645 -4.254 10.411 1.00 92.94 221 PHE A O 1
ATOM 1700 N N . LEU A 1 222 ? -12.266 -3.390 8.368 1.00 91.56 222 LEU A N 1
ATOM 1701 C CA . LEU A 1 222 ? -12.308 -4.641 7.627 1.00 91.56 222 LEU A CA 1
ATOM 1702 C C . LEU A 1 222 ? -11.081 -4.711 6.720 1.00 91.56 222 LEU A C 1
ATOM 1704 O O . LEU A 1 222 ? -11.030 -4.041 5.686 1.00 91.56 222 LEU A O 1
ATOM 1708 N N . VAL A 1 223 ? -10.089 -5.492 7.140 1.00 90.75 223 VAL A N 1
ATOM 1709 C CA . VAL A 1 223 ? -8.786 -5.609 6.473 1.00 90.75 223 VAL A CA 1
ATOM 1710 C C . VAL A 1 223 ? -8.776 -6.811 5.540 1.00 90.75 223 VAL A C 1
ATOM 1712 O O . VAL A 1 223 ? -9.166 -7.909 5.937 1.00 90.75 223 VAL A O 1
ATOM 1715 N N . ASP A 1 224 ? -8.279 -6.625 4.321 1.00 87.25 224 ASP A N 1
ATOM 1716 C CA . ASP A 1 224 ? -7.993 -7.726 3.408 1.00 87.25 224 ASP A CA 1
ATOM 1717 C C . ASP A 1 224 ? -6.748 -8.479 3.896 1.00 87.25 224 ASP A C 1
ATOM 1719 O O . ASP A 1 224 ? -5.607 -8.023 3.748 1.00 87.25 224 ASP A O 1
ATOM 1723 N N . ALA A 1 225 ? -6.975 -9.656 4.481 1.00 88.06 225 ALA A N 1
ATOM 1724 C CA . ALA A 1 225 ? -5.919 -10.477 5.053 1.00 88.06 225 ALA A CA 1
ATOM 1725 C C . ALA A 1 225 ? -4.899 -10.970 4.012 1.00 88.06 225 ALA A C 1
ATOM 1727 O O . ALA A 1 225 ? -3.789 -11.329 4.396 1.00 88.06 225 ALA A O 1
ATOM 1728 N N . SER A 1 226 ? -5.222 -10.953 2.712 1.00 85.19 226 SER A N 1
ATOM 1729 C CA . SER A 1 226 ? -4.275 -11.318 1.650 1.00 85.19 226 SER A CA 1
ATOM 1730 C C . SER A 1 226 ? -3.160 -10.284 1.453 1.00 85.19 226 SER A C 1
ATOM 1732 O O . SER A 1 226 ? -2.104 -10.612 0.909 1.00 85.19 226 SER A O 1
ATOM 1734 N N . THR A 1 227 ? -3.370 -9.053 1.933 1.00 81.88 227 THR A N 1
ATOM 1735 C CA . THR A 1 227 ? -2.362 -7.980 1.923 1.00 81.88 227 THR A CA 1
ATOM 1736 C C . THR A 1 227 ? -1.481 -7.970 3.170 1.00 81.88 227 THR A C 1
ATOM 1738 O O . THR A 1 227 ? -0.475 -7.265 3.207 1.00 81.88 227 THR A O 1
ATOM 1741 N N . LEU A 1 228 ? -1.833 -8.767 4.183 1.00 85.94 228 LEU A N 1
ATOM 1742 C CA . LEU A 1 228 ? -1.070 -8.898 5.415 1.00 85.94 228 LEU A CA 1
ATOM 1743 C C . LEU A 1 228 ? -0.050 -10.015 5.294 1.00 85.94 228 LEU A C 1
ATOM 1745 O O . LEU A 1 228 ? -0.293 -11.065 4.695 1.00 85.94 228 LEU A O 1
ATOM 1749 N N . SER A 1 229 ? 1.090 -9.821 5.936 1.00 86.81 229 SER A N 1
ATOM 1750 C CA . SER A 1 229 ? 2.072 -10.875 6.026 1.00 86.81 229 SER A CA 1
ATOM 1751 C C . SER A 1 229 ? 1.913 -11.752 7.263 1.00 86.81 229 SER A C 1
ATOM 1753 O O . SER A 1 229 ? 1.429 -11.328 8.312 1.00 86.81 229 SER A O 1
ATOM 1755 N N . THR A 1 230 ? 2.343 -13.006 7.126 1.00 89.88 230 THR A N 1
ATOM 1756 C CA . THR A 1 230 ? 2.177 -14.038 8.152 1.00 89.88 230 THR A CA 1
ATOM 1757 C C . THR A 1 230 ? 3.484 -14.718 8.505 1.00 89.88 230 THR A C 1
ATOM 1759 O O . THR A 1 230 ? 4.335 -14.920 7.636 1.00 89.88 230 THR A O 1
ATOM 1762 N N . GLU A 1 231 ? 3.571 -15.203 9.736 1.00 90.38 231 GLU A N 1
ATOM 1763 C CA . GLU A 1 231 ? 4.560 -16.195 10.155 1.00 90.38 231 GLU A CA 1
ATOM 1764 C C . GLU A 1 231 ? 3.917 -17.587 10.216 1.00 90.38 231 GLU A C 1
ATOM 1766 O O . GLU A 1 231 ? 2.715 -17.725 10.469 1.00 90.38 231 GLU A O 1
ATOM 1771 N N . ASP A 1 232 ? 4.711 -18.631 9.983 1.00 89.69 232 ASP A N 1
ATOM 1772 C CA . ASP A 1 232 ? 4.262 -20.002 10.215 1.00 89.69 232 ASP A CA 1
ATOM 1773 C C . ASP A 1 232 ? 4.114 -20.249 11.719 1.00 89.69 232 ASP A C 1
ATOM 1775 O O . ASP A 1 232 ? 5.036 -20.012 12.499 1.00 89.69 232 ASP A O 1
ATOM 1779 N N . ALA A 1 233 ? 2.947 -20.747 12.122 1.00 88.00 233 ALA A N 1
ATOM 1780 C CA . ALA A 1 233 ? 2.685 -21.225 13.472 1.00 88.00 233 ALA A CA 1
ATOM 1781 C C . ALA A 1 233 ? 2.305 -22.707 13.406 1.00 88.00 233 ALA A C 1
ATOM 1783 O O . ALA A 1 233 ? 1.836 -23.196 12.377 1.00 88.00 233 ALA A O 1
ATOM 1784 N N . SER A 1 234 ? 2.502 -23.450 14.493 1.00 81.62 234 SER A N 1
ATOM 1785 C CA . SER A 1 234 ? 2.176 -24.878 14.553 1.00 81.62 234 SER A CA 1
ATOM 1786 C C . SER A 1 234 ? 0.698 -25.123 14.212 1.00 81.62 234 SER A C 1
ATOM 1788 O O . SER A 1 234 ? -0.176 -24.881 15.042 1.00 81.62 234 SER A O 1
ATOM 1790 N N . GLY A 1 235 ? 0.429 -25.591 12.988 1.00 82.44 235 GLY A N 1
ATOM 1791 C CA . GLY A 1 235 ? -0.921 -25.863 12.479 1.00 82.44 235 GLY A CA 1
ATOM 1792 C C . GLY A 1 235 ? -1.661 -24.661 11.873 1.00 82.44 235 GLY A C 1
ATOM 1793 O O . GLY A 1 235 ? -2.860 -24.768 11.614 1.00 82.44 235 GLY A O 1
ATOM 1794 N N . GLY A 1 236 ? -0.989 -23.529 11.633 1.00 91.00 236 GLY A N 1
ATOM 1795 C CA . GLY A 1 236 ? -1.661 -22.322 11.160 1.00 91.00 236 GLY A CA 1
ATOM 1796 C C . GLY A 1 236 ? -0.740 -21.158 10.793 1.00 91.00 236 GLY A C 1
ATOM 1797 O O . GLY A 1 236 ? 0.429 -21.345 10.452 1.00 91.00 236 GLY A O 1
ATOM 1798 N N . LYS A 1 237 ? -1.288 -19.942 10.838 1.00 93.00 237 LYS A N 1
ATOM 1799 C CA . LYS A 1 237 ? -0.580 -18.696 10.517 1.00 93.00 237 LYS A CA 1
ATOM 1800 C C . LYS A 1 237 ? -0.696 -17.707 11.662 1.00 93.00 237 LYS A C 1
ATOM 1802 O O . LYS A 1 237 ? -1.756 -17.564 12.266 1.00 93.00 237 LYS A O 1
ATOM 1807 N N . LYS A 1 238 ? 0.390 -16.996 11.936 1.00 94.19 238 LYS A N 1
ATOM 1808 C CA . LYS A 1 238 ? 0.416 -15.893 12.892 1.00 94.19 238 LYS A CA 1
ATOM 1809 C C . LYS A 1 238 ? 0.400 -14.561 12.154 1.00 94.19 238 LYS A C 1
ATOM 1811 O O . LYS A 1 238 ? 1.175 -14.376 11.219 1.00 94.19 238 LYS A O 1
ATOM 1816 N N . LEU A 1 239 ? -0.476 -13.657 12.583 1.00 92.25 239 LEU A N 1
ATOM 1817 C CA . LEU A 1 239 ? -0.587 -12.290 12.074 1.00 92.25 239 LEU A CA 1
ATOM 1818 C C . LEU A 1 239 ? -0.100 -11.295 13.131 1.00 92.25 239 LEU A C 1
ATOM 1820 O O . LEU A 1 239 ? -0.358 -11.476 14.323 1.00 92.25 239 LEU A O 1
ATOM 1824 N N . ASN A 1 240 ? 0.579 -10.240 12.676 1.00 92.75 240 ASN A N 1
ATOM 1825 C CA . ASN A 1 240 ? 1.022 -9.125 13.508 1.00 92.75 240 ASN A CA 1
ATOM 1826 C C . ASN A 1 240 ? 0.570 -7.801 12.881 1.00 92.75 240 ASN A C 1
ATOM 1828 O O . ASN A 1 240 ? 1.170 -7.322 11.921 1.00 92.75 240 ASN A O 1
ATOM 1832 N N . VAL A 1 241 ? -0.522 -7.241 13.393 1.00 92.81 241 VAL A N 1
ATOM 1833 C CA . VAL A 1 241 ? -1.211 -6.093 12.789 1.00 92.81 241 VAL A CA 1
ATOM 1834 C C . VAL A 1 241 ? -1.449 -5.028 13.848 1.00 92.81 241 VAL A C 1
ATOM 1836 O O . VAL A 1 241 ? -1.874 -5.344 14.958 1.00 92.81 241 VAL A O 1
ATOM 1839 N N . ALA A 1 242 ? -1.203 -3.767 13.518 1.00 91.25 242 ALA A N 1
ATOM 1840 C CA . ALA A 1 242 ? -1.519 -2.632 14.372 1.00 91.25 242 ALA A CA 1
ATOM 1841 C C . ALA A 1 242 ? -2.543 -1.723 13.691 1.00 91.25 242 ALA A C 1
ATOM 1843 O O . ALA A 1 242 ? -2.472 -1.466 12.494 1.00 91.25 242 ALA A O 1
ATOM 1844 N N . PHE A 1 243 ? -3.501 -1.241 14.468 1.00 91.81 243 PHE A N 1
ATOM 1845 C CA . PHE A 1 243 ? -4.595 -0.389 14.031 1.00 91.81 243 PHE A CA 1
ATOM 1846 C C . PHE A 1 243 ? -4.488 0.934 14.760 1.00 91.81 243 PHE A C 1
ATOM 1848 O O . PHE A 1 243 ? -4.224 0.959 15.964 1.00 91.81 243 PHE A O 1
ATOM 1855 N N . TYR A 1 244 ? -4.707 2.021 14.037 1.00 91.69 244 TYR A N 1
ATOM 1856 C CA . TYR A 1 244 ? -4.563 3.376 14.534 1.00 91.69 244 TYR A CA 1
ATOM 1857 C C . TYR A 1 244 ? -5.781 4.192 14.151 1.00 91.69 244 TYR A C 1
ATOM 1859 O O . TYR A 1 244 ? -6.266 4.135 13.020 1.00 91.69 244 TYR A O 1
ATOM 1867 N N . VAL A 1 245 ? -6.239 4.983 15.109 1.00 91.94 245 VAL A N 1
ATOM 1868 C CA . VAL A 1 245 ? -7.283 5.974 14.921 1.00 91.94 245 VAL A CA 1
ATOM 1869 C C . VAL A 1 245 ? -6.787 7.272 15.527 1.00 91.94 245 VAL A C 1
ATOM 1871 O O . VAL A 1 245 ? -6.482 7.315 16.717 1.00 91.94 245 VAL A O 1
ATOM 1874 N N . ALA A 1 246 ? -6.693 8.323 14.728 1.00 90.00 246 ALA A N 1
ATOM 1875 C CA . ALA A 1 246 ? -6.316 9.655 15.171 1.00 90.00 246 ALA A CA 1
ATOM 1876 C C . ALA A 1 246 ? -7.404 10.652 14.775 1.00 90.00 246 ALA A C 1
ATOM 1878 O O . ALA A 1 246 ? -7.930 10.601 13.668 1.00 90.00 246 ALA A O 1
ATOM 1879 N N . VAL A 1 247 ? -7.760 11.551 15.687 1.00 91.00 247 VAL A N 1
ATOM 1880 C CA . VAL A 1 247 ? -8.743 12.606 15.434 1.00 91.00 247 VAL A CA 1
ATOM 1881 C C . VAL A 1 247 ? -8.002 13.919 15.265 1.00 91.00 247 VAL A C 1
ATOM 1883 O O . VAL A 1 247 ? -7.230 14.310 16.141 1.00 91.00 247 VAL A O 1
ATOM 1886 N N . TYR A 1 248 ? -8.257 14.611 14.163 1.00 88.69 248 TYR A N 1
ATOM 1887 C CA . TYR A 1 248 ? -7.664 15.900 13.834 1.00 88.69 248 TYR A CA 1
ATOM 1888 C C . TYR A 1 248 ? -8.736 16.986 13.794 1.00 88.69 248 TYR A C 1
ATOM 1890 O O . TYR A 1 248 ? -9.856 16.773 13.326 1.00 88.69 248 TYR A O 1
ATOM 1898 N N . SER A 1 249 ? -8.393 18.173 14.288 1.00 89.31 249 SER A N 1
ATOM 1899 C CA . SER A 1 249 ? -9.215 19.362 14.075 1.00 89.31 249 SER A CA 1
ATOM 1900 C C . SER A 1 249 ? -9.132 19.821 12.612 1.00 89.31 249 SER A C 1
ATOM 1902 O O . SER A 1 249 ? -8.152 19.502 11.935 1.00 89.31 249 SER A O 1
ATOM 1904 N N . PRO A 1 250 ? -10.065 20.667 12.130 1.00 85.31 250 PRO A N 1
ATOM 1905 C CA . PRO A 1 250 ? -9.963 21.296 10.806 1.00 85.31 250 PRO A CA 1
ATOM 1906 C C . PRO A 1 250 ? -8.652 22.048 10.549 1.00 85.31 250 PRO A C 1
ATOM 1908 O O . PRO A 1 250 ? -8.278 22.266 9.404 1.00 85.31 250 PRO A O 1
ATOM 1911 N N . ALA A 1 251 ? -7.962 22.472 11.612 1.00 85.94 251 ALA A N 1
ATOM 1912 C CA . ALA A 1 251 ? -6.678 23.162 11.534 1.00 85.94 251 ALA A CA 1
ATOM 1913 C C . ALA A 1 251 ? -5.474 22.197 11.461 1.00 85.94 251 ALA A C 1
ATOM 1915 O O . ALA A 1 251 ? -4.336 22.643 11.592 1.00 85.94 251 ALA A O 1
ATOM 1916 N N . GLY A 1 252 ? -5.703 20.885 11.324 1.00 81.00 252 GLY A N 1
ATOM 1917 C CA . GLY A 1 252 ? -4.651 19.866 11.248 1.00 81.00 252 GLY A CA 1
ATOM 1918 C C . GLY A 1 252 ? -3.995 19.532 12.591 1.00 81.00 252 GLY A C 1
ATOM 1919 O O . GLY A 1 252 ? -2.952 18.882 12.631 1.00 81.00 252 GLY A O 1
ATOM 1920 N N . LYS A 1 253 ? -4.578 19.958 13.720 1.00 86.56 253 LYS A N 1
ATOM 1921 C CA . LYS A 1 253 ? -4.064 19.615 15.054 1.00 86.56 253 LYS A CA 1
ATOM 1922 C C . LYS A 1 253 ? -4.635 18.271 15.499 1.00 86.56 253 LYS A C 1
ATOM 1924 O O . LYS A 1 253 ? -5.850 18.152 15.633 1.00 86.56 253 LYS A O 1
ATOM 1929 N N . MET A 1 254 ? -3.770 17.307 15.814 1.00 85.50 254 MET A N 1
ATOM 1930 C CA . MET A 1 254 ? -4.189 16.047 16.436 1.00 85.50 254 MET A CA 1
ATOM 1931 C C . MET A 1 254 ? -4.788 16.325 17.826 1.00 85.50 254 MET A C 1
ATOM 1933 O O . MET A 1 254 ? -4.129 16.896 18.699 1.00 85.50 254 MET A O 1
ATOM 1937 N N . LEU A 1 255 ? -6.052 15.954 18.008 1.00 89.25 255 LEU A N 1
ATOM 1938 C CA . LEU A 1 255 ? -6.826 16.113 19.239 1.00 89.25 255 LEU A CA 1
ATOM 1939 C C . LEU A 1 255 ? -6.712 14.877 20.130 1.00 89.25 255 LEU A C 1
ATOM 1941 O O . LEU A 1 255 ? -6.560 14.998 21.343 1.00 89.25 255 LEU A O 1
ATOM 1945 N N . SER A 1 256 ? -6.761 13.693 19.525 1.00 87.56 256 SER A N 1
ATOM 1946 C CA . SER A 1 256 ? -6.623 12.416 20.217 1.00 87.56 256 SER A CA 1
ATOM 1947 C C . SER A 1 256 ? -6.091 11.344 19.272 1.00 87.56 256 SER A C 1
ATOM 1949 O O . SER A 1 256 ? -6.176 11.471 18.051 1.00 87.56 256 SER A O 1
ATOM 1951 N N . ASN A 1 257 ? -5.531 10.277 19.840 1.00 87.25 257 ASN A N 1
ATOM 1952 C CA . ASN A 1 257 ? -5.229 9.060 19.105 1.00 87.25 257 ASN A CA 1
ATOM 1953 C C . ASN A 1 257 ? -5.476 7.824 19.974 1.00 87.25 257 ASN A C 1
ATOM 1955 O O . ASN A 1 257 ? -5.474 7.888 21.204 1.00 87.25 257 ASN A O 1
ATOM 1959 N N . ARG A 1 258 ? -5.709 6.694 19.315 1.00 88.56 258 ARG A N 1
ATOM 1960 C CA . ARG A 1 258 ? -5.843 5.376 19.921 1.00 88.56 258 ARG A CA 1
ATOM 1961 C C . ARG A 1 258 ? -5.206 4.353 18.995 1.00 88.56 258 ARG A C 1
ATOM 1963 O O . ARG A 1 258 ? -5.277 4.487 17.776 1.00 88.56 258 ARG A O 1
ATOM 1970 N N . SER A 1 259 ? -4.609 3.317 19.571 1.00 89.31 259 SER A N 1
ATOM 1971 C CA . SER A 1 259 ? -4.099 2.185 18.804 1.00 89.31 259 SER A CA 1
ATOM 1972 C C . SER A 1 259 ? -4.470 0.852 19.439 1.00 89.31 259 SER A C 1
ATOM 1974 O O . SER A 1 259 ? -4.764 0.778 20.634 1.00 89.31 259 SER A O 1
ATOM 1976 N N . MET A 1 260 ? -4.483 -0.197 18.622 1.00 87.94 260 MET A N 1
ATOM 1977 C CA . MET A 1 260 ? -4.672 -1.577 19.053 1.00 87.94 260 MET A CA 1
ATOM 1978 C C . MET A 1 260 ? -3.754 -2.493 18.249 1.00 87.94 260 MET A C 1
ATOM 1980 O O . MET A 1 260 ? -3.626 -2.333 17.039 1.00 87.94 260 MET A O 1
ATOM 1984 N N . LYS A 1 261 ? -3.123 -3.463 18.916 1.00 91.31 261 LYS A N 1
ATOM 1985 C CA . LYS A 1 261 ? -2.268 -4.464 18.273 1.00 91.31 261 LYS A CA 1
ATOM 1986 C C . LYS A 1 261 ? -2.927 -5.839 18.337 1.00 91.31 261 LYS A C 1
ATOM 1988 O O . LYS A 1 261 ? -3.347 -6.270 19.407 1.00 91.31 261 LYS A O 1
ATOM 1993 N N . VAL A 1 262 ? -2.959 -6.530 17.204 1.00 90.88 262 VAL A N 1
ATOM 1994 C CA . VAL A 1 262 ? -3.343 -7.934 17.062 1.00 90.88 262 VAL A CA 1
ATOM 1995 C C . VAL A 1 262 ? -2.077 -8.737 16.779 1.00 90.88 262 VAL A C 1
ATOM 1997 O O . VAL A 1 262 ? -1.471 -8.601 15.721 1.00 90.88 262 VAL A O 1
ATOM 2000 N N . ASP A 1 263 ? -1.666 -9.560 17.739 1.00 93.38 263 ASP A N 1
ATOM 2001 C CA . ASP A 1 263 ? -0.485 -10.427 17.658 1.00 93.38 263 ASP A CA 1
ATOM 2002 C C . ASP A 1 263 ? -0.933 -11.857 17.981 1.00 93.38 263 ASP A C 1
ATOM 2004 O O . ASP A 1 263 ? -0.841 -12.311 19.121 1.00 93.38 263 ASP A O 1
ATOM 2008 N N . GLN A 1 264 ? -1.548 -12.520 16.997 1.00 91.31 264 GLN A N 1
ATOM 2009 C CA . GLN A 1 264 ? -2.358 -13.719 17.226 1.00 91.31 264 GLN A CA 1
ATOM 2010 C C . GLN A 1 264 ? -2.055 -14.812 16.199 1.00 91.31 264 GLN A C 1
ATOM 2012 O O . GLN A 1 264 ? -1.917 -14.551 15.002 1.00 91.31 264 GLN A O 1
ATOM 2017 N N . ALA A 1 265 ? -1.975 -16.054 16.682 1.00 94.12 265 ALA A N 1
ATOM 2018 C CA . ALA A 1 265 ? -1.946 -17.246 15.845 1.00 94.12 265 ALA A CA 1
ATOM 2019 C C . ALA A 1 265 ? -3.371 -17.745 15.578 1.00 94.12 265 ALA A C 1
ATOM 2021 O O . ALA A 1 265 ? -4.184 -17.849 16.499 1.00 94.12 265 ALA A O 1
ATOM 2022 N N . PHE A 1 266 ? -3.641 -18.074 14.320 1.00 91.94 266 PHE A N 1
ATOM 2023 C CA . PHE A 1 266 ? -4.895 -18.632 13.833 1.00 91.94 266 PHE A CA 1
ATOM 2024 C C . PHE A 1 266 ? -4.625 -20.012 13.248 1.00 91.94 266 PHE A C 1
ATOM 2026 O O . PHE A 1 266 ? -3.637 -20.196 12.533 1.00 91.94 266 PHE A O 1
ATOM 2033 N N . ASP A 1 267 ? -5.496 -20.978 13.529 1.00 95.19 267 ASP A N 1
ATOM 2034 C CA . ASP A 1 267 ? -5.448 -22.275 12.858 1.00 95.19 267 ASP A CA 1
ATOM 2035 C C . ASP A 1 267 ? -5.703 -22.129 11.344 1.00 95.19 267 ASP A C 1
ATOM 2037 O O . ASP A 1 267 ? -6.167 -21.092 10.858 1.00 95.19 267 ASP A O 1
ATOM 2041 N N . ALA A 1 268 ? -5.386 -23.178 10.583 1.00 93.12 268 ALA A N 1
ATOM 2042 C CA . ALA A 1 268 ? -5.505 -23.159 9.128 1.00 93.12 268 ALA A CA 1
ATOM 2043 C C . ALA A 1 268 ? -6.921 -22.823 8.619 1.00 93.12 268 ALA A C 1
ATOM 2045 O O . ALA A 1 268 ? -7.042 -22.085 7.642 1.00 93.12 268 ALA A O 1
ATOM 2046 N N . ASN A 1 269 ? -7.979 -23.321 9.267 1.00 94.06 269 ASN A N 1
ATOM 2047 C CA . ASN A 1 269 ? -9.356 -23.085 8.826 1.00 94.06 269 ASN A CA 1
ATOM 2048 C C . ASN A 1 269 ? -9.773 -21.638 9.094 1.00 94.06 269 ASN A C 1
ATOM 2050 O O . ASN A 1 269 ? -10.312 -20.977 8.207 1.00 94.06 269 ASN A O 1
ATOM 2054 N N . THR A 1 270 ? -9.466 -21.127 10.284 1.00 92.31 270 THR A N 1
ATOM 2055 C CA . THR A 1 270 ? -9.729 -19.735 10.654 1.00 92.31 270 THR A CA 1
ATOM 2056 C C . THR A 1 270 ? -8.957 -18.778 9.746 1.00 92.31 270 THR A C 1
ATOM 2058 O O . THR A 1 270 ? -9.513 -17.793 9.266 1.00 92.31 270 THR A O 1
ATOM 2061 N N . TYR A 1 271 ? -7.701 -19.090 9.412 1.00 91.62 271 TYR A N 1
ATOM 2062 C CA . TYR A 1 271 ? -6.928 -18.281 8.469 1.00 91.62 271 TYR A CA 1
ATOM 2063 C C . TYR A 1 271 ? -7.548 -18.260 7.060 1.00 91.62 271 TYR A C 1
ATOM 2065 O O . TYR A 1 271 ? -7.605 -17.205 6.432 1.00 91.62 271 TYR A O 1
ATOM 2073 N N . GLN A 1 272 ? -8.079 -19.387 6.572 1.00 91.31 272 GLN A N 1
ATOM 2074 C CA . GLN A 1 272 ? -8.812 -19.413 5.298 1.00 91.31 272 GLN A CA 1
ATOM 2075 C C . GLN A 1 272 ? -10.081 -18.550 5.339 1.00 91.31 272 GLN A C 1
ATOM 2077 O O . GLN A 1 272 ? -10.376 -17.859 4.367 1.00 91.31 272 GLN A O 1
ATOM 2082 N N . GLN A 1 273 ? -10.804 -18.532 6.462 1.00 91.44 273 GLN A N 1
ATOM 2083 C CA . GLN A 1 273 ? -11.958 -17.642 6.635 1.00 91.44 273 GLN A CA 1
ATOM 2084 C C . GLN A 1 273 ? -11.549 -16.166 6.631 1.00 91.44 273 GLN A C 1
ATOM 2086 O O . GLN A 1 273 ? -12.226 -15.357 6.000 1.00 91.44 273 GLN A O 1
ATOM 2091 N N . LEU A 1 274 ? -10.424 -15.813 7.262 1.00 91.31 274 LEU A N 1
ATOM 2092 C CA . LEU A 1 274 ? -9.883 -14.450 7.221 1.00 91.31 274 LEU A CA 1
ATOM 2093 C C . LEU A 1 274 ? -9.513 -14.018 5.798 1.00 91.31 274 LEU A C 1
ATOM 2095 O O . LEU A 1 274 ? -9.763 -12.876 5.430 1.00 91.31 274 LEU A O 1
ATOM 2099 N N . LEU A 1 275 ? -8.969 -14.918 4.974 1.00 87.81 275 LEU A N 1
ATOM 2100 C CA . LEU A 1 275 ? -8.690 -14.623 3.563 1.00 87.81 275 LEU A CA 1
ATOM 2101 C C . LEU A 1 275 ? -9.963 -14.384 2.737 1.00 87.81 275 LEU A C 1
ATOM 2103 O O . LEU A 1 275 ? -9.921 -13.636 1.766 1.00 87.81 275 LEU A O 1
ATOM 2107 N N . GLN A 1 276 ? -11.085 -15.015 3.097 1.00 88.69 276 GLN A N 1
ATOM 2108 C CA . GLN A 1 276 ? -12.351 -14.885 2.364 1.00 88.69 276 GLN A CA 1
ATOM 2109 C C . GLN A 1 276 ? -13.201 -13.701 2.832 1.00 88.69 276 GLN A C 1
ATOM 2111 O O . GLN A 1 276 ? -13.869 -13.061 2.022 1.00 88.69 276 GLN A O 1
ATOM 2116 N N . HIS A 1 277 ? -13.210 -13.434 4.137 1.00 88.44 277 HIS A N 1
ATOM 2117 C CA . HIS A 1 277 ? -14.114 -12.466 4.757 1.00 88.44 277 HIS A CA 1
ATOM 2118 C C . HIS A 1 277 ? -13.408 -11.226 5.300 1.00 88.44 277 HIS A C 1
ATOM 2120 O O . HIS A 1 277 ? -14.082 -10.246 5.597 1.00 88.44 277 HIS A O 1
ATOM 2126 N N . GLY A 1 278 ? -12.080 -11.249 5.400 1.00 88.12 278 GLY A N 1
ATOM 2127 C CA . GLY A 1 278 ? -11.275 -10.187 5.989 1.00 88.12 278 GLY A CA 1
ATOM 2128 C C . GLY A 1 278 ? -11.113 -10.311 7.506 1.00 88.12 278 GLY A C 1
ATOM 2129 O O . GLY A 1 278 ? -11.831 -11.040 8.192 1.00 88.12 278 GLY A O 1
ATOM 2130 N N . LEU A 1 279 ? -10.142 -9.568 8.036 1.00 89.62 279 LEU A N 1
ATOM 2131 C CA . LEU A 1 279 ? -9.934 -9.383 9.469 1.00 89.62 279 LEU A CA 1
ATOM 2132 C C . LEU A 1 279 ? -10.755 -8.179 9.936 1.00 89.62 279 LEU A C 1
ATOM 2134 O O . LEU A 1 279 ? -10.450 -7.039 9.578 1.00 89.62 279 LEU A O 1
ATOM 2138 N N . LEU A 1 280 ? -11.787 -8.442 10.738 1.00 92.75 280 LEU A N 1
ATOM 2139 C CA . LEU A 1 280 ? -12.621 -7.405 11.336 1.00 92.75 280 LEU A CA 1
ATOM 2140 C C . LEU A 1 280 ? -12.079 -7.000 12.711 1.00 92.75 280 LEU A C 1
ATOM 2142 O O . LEU A 1 280 ? -11.847 -7.857 13.565 1.00 92.75 280 LEU A O 1
ATOM 2146 N N . LEU A 1 281 ? -11.915 -5.697 12.935 1.00 92.88 281 LEU A N 1
ATOM 2147 C CA . LEU A 1 281 ? -11.546 -5.133 14.233 1.00 92.88 281 LEU A CA 1
ATOM 2148 C C . LEU A 1 281 ? -12.467 -3.964 14.579 1.00 92.88 281 LEU A C 1
ATOM 2150 O O . LEU A 1 281 ? -12.666 -3.078 13.756 1.00 92.88 281 LEU A O 1
ATOM 2154 N N . HIS A 1 282 ? -12.971 -3.936 15.810 1.00 93.69 282 HIS A N 1
ATOM 2155 C CA . HIS A 1 282 ? -13.750 -2.820 16.337 1.00 93.69 282 HIS A CA 1
ATOM 2156 C C . HIS A 1 282 ? -12.937 -2.006 17.352 1.00 93.69 282 HIS A C 1
ATOM 2158 O O . HIS A 1 282 ? -12.273 -2.572 18.224 1.00 93.69 282 HIS A O 1
ATOM 2164 N N . MET A 1 283 ? -13.017 -0.679 17.266 1.00 91.88 283 MET A N 1
ATOM 2165 C CA . MET A 1 283 ? -12.435 0.254 18.230 1.00 91.88 283 MET A CA 1
ATOM 2166 C C . MET A 1 283 ? -13.453 1.319 18.632 1.00 91.88 283 MET A C 1
ATOM 2168 O O . MET A 1 283 ? -14.070 1.943 17.777 1.00 91.88 283 MET A O 1
ATOM 2172 N N . ASP A 1 284 ? -13.551 1.595 19.929 1.00 92.62 284 ASP A N 1
ATOM 2173 C CA . ASP A 1 284 ? -14.350 2.704 20.451 1.00 92.62 284 ASP A CA 1
ATOM 2174 C C . ASP A 1 284 ? -13.504 3.969 20.633 1.00 92.62 284 ASP A C 1
ATOM 2176 O O . ASP A 1 284 ? -12.352 3.907 21.074 1.00 92.62 284 ASP A O 1
ATOM 2180 N N . LEU A 1 285 ? -14.084 5.135 20.374 1.00 89.88 285 LEU A N 1
ATOM 2181 C CA . LEU A 1 285 ? -13.488 6.440 20.651 1.00 89.88 285 LEU A CA 1
ATOM 2182 C C . LEU A 1 285 ? -14.397 7.267 21.553 1.00 89.88 285 LEU A C 1
ATOM 2184 O O . LEU A 1 285 ? -15.626 7.206 21.465 1.00 89.88 285 LEU A O 1
ATOM 2188 N N . ASP A 1 286 ? -13.775 8.109 22.373 1.00 88.25 286 ASP A N 1
ATOM 2189 C CA . ASP A 1 286 ? -14.496 9.166 23.067 1.00 88.25 286 ASP A CA 1
ATOM 2190 C C . ASP A 1 286 ? -15.009 10.195 22.049 1.00 88.25 286 ASP A C 1
ATOM 2192 O O . ASP A 1 286 ? -14.213 10.677 21.231 1.00 88.25 286 ASP A O 1
ATOM 2196 N N . PRO A 1 287 ? -16.306 10.556 22.085 1.00 83.06 287 PRO A N 1
ATOM 2197 C CA . PRO A 1 287 ? -16.854 11.553 21.178 1.00 83.06 287 PRO A CA 1
ATOM 2198 C C . PRO A 1 287 ? -16.118 12.885 21.354 1.00 83.06 287 PRO A C 1
ATOM 2200 O O . PRO A 1 287 ? -15.827 13.313 22.471 1.00 83.06 287 PRO A O 1
ATOM 2203 N N . GLN A 1 288 ? -15.806 13.535 20.235 1.00 80.50 288 GLN A N 1
ATOM 2204 C CA . GLN A 1 288 ? -15.124 14.828 20.204 1.00 80.50 288 GLN A CA 1
ATOM 2205 C C . GLN A 1 288 ? -16.079 15.877 19.644 1.00 80.50 288 GLN A C 1
ATOM 2207 O O . GLN A 1 288 ? -16.709 15.645 18.615 1.00 80.50 288 GLN A O 1
ATOM 2212 N N . GLN A 1 289 ? -16.179 17.034 20.300 1.00 78.00 289 GLN A N 1
ATOM 2213 C CA . GLN A 1 289 ? -17.017 18.128 19.809 1.00 78.00 289 GLN A CA 1
ATOM 2214 C C . GLN A 1 289 ? -16.390 18.811 18.585 1.00 78.00 289 GLN A C 1
ATOM 2216 O O . GLN A 1 289 ? -15.166 18.914 18.472 1.00 78.00 289 GLN A O 1
ATOM 2221 N N . GLY A 1 290 ? -17.243 19.335 17.703 1.00 79.19 290 GLY A N 1
ATOM 2222 C CA . GLY A 1 290 ? -16.836 20.079 16.511 1.00 79.19 290 GLY A CA 1
ATOM 2223 C C . GLY A 1 290 ? -16.657 19.211 15.264 1.00 79.19 290 GLY A C 1
ATOM 2224 O O . GLY A 1 290 ? -16.804 17.991 15.293 1.00 79.19 290 GLY A O 1
ATOM 2225 N N . THR A 1 291 ? -16.382 19.862 14.138 1.00 81.31 291 THR A N 1
ATOM 2226 C CA . THR A 1 291 ? -16.254 19.217 12.824 1.00 81.31 291 THR A CA 1
ATOM 2227 C C . THR A 1 291 ? -14.852 18.637 12.654 1.00 81.31 291 THR A C 1
ATOM 2229 O O . THR A 1 291 ? -14.006 19.245 12.013 1.00 81.31 291 THR A O 1
ATOM 2232 N N . ASN A 1 292 ? -14.571 17.495 13.272 1.00 88.81 292 ASN A N 1
ATOM 2233 C CA . ASN A 1 292 ? -13.241 16.881 13.231 1.00 88.81 292 ASN A CA 1
ATOM 2234 C C . ASN A 1 292 ? -13.119 15.845 12.101 1.00 88.81 292 ASN A C 1
ATOM 2236 O O . ASN A 1 292 ? -14.119 15.329 11.595 1.00 88.81 292 ASN A O 1
ATOM 2240 N N . GLN A 1 293 ? -11.887 15.523 11.719 1.00 89.44 293 GLN A N 1
ATOM 2241 C CA . GLN A 1 293 ? -11.568 14.430 10.799 1.00 89.44 293 GLN A CA 1
ATOM 2242 C C . GLN A 1 293 ? -10.982 13.250 11.570 1.00 89.44 293 GLN A C 1
ATOM 2244 O O . GLN A 1 293 ? -10.268 13.429 12.557 1.00 89.44 293 GLN A O 1
ATOM 2249 N N . VAL A 1 294 ? -11.292 12.039 11.121 1.00 90.62 294 VAL A N 1
ATOM 2250 C CA . VAL A 1 294 ? -10.748 10.790 11.649 1.00 90.62 294 VAL A CA 1
ATOM 2251 C C . VAL A 1 294 ? -9.790 10.217 10.619 1.00 90.62 294 VAL A C 1
ATOM 2253 O O . VAL A 1 294 ? -10.183 9.902 9.500 1.00 90.62 294 VAL A O 1
ATOM 2256 N N . HIS A 1 295 ? -8.537 10.070 11.020 1.00 90.81 295 HIS A N 1
ATOM 2257 C CA . HIS A 1 295 ? -7.476 9.470 10.234 1.00 90.81 295 HIS A CA 1
ATOM 2258 C C . HIS A 1 295 ? -7.264 8.057 10.764 1.00 90.81 295 HIS A C 1
ATOM 2260 O O . HIS A 1 295 ? -7.054 7.834 11.959 1.00 90.81 295 HIS A O 1
ATOM 2266 N N . LEU A 1 296 ? -7.378 7.093 9.867 1.00 89.44 296 LEU A N 1
ATOM 2267 C CA . LEU A 1 296 ? -7.352 5.672 10.153 1.00 89.44 296 LEU A CA 1
ATOM 2268 C C . LEU A 1 296 ? -6.113 5.082 9.505 1.00 89.44 296 LEU A C 1
ATOM 2270 O O . LEU A 1 296 ? -5.824 5.392 8.351 1.00 89.44 296 LEU A O 1
ATOM 2274 N N . ALA A 1 297 ? -5.408 4.203 10.209 1.00 86.50 297 ALA A N 1
ATOM 2275 C CA . ALA A 1 297 ? -4.326 3.440 9.607 1.00 86.50 297 ALA A CA 1
ATOM 2276 C C . ALA A 1 297 ? -4.294 1.997 10.103 1.00 86.50 297 ALA A C 1
ATOM 2278 O O . ALA A 1 297 ? -4.611 1.707 11.256 1.00 86.50 297 ALA A O 1
ATOM 2279 N N . VAL A 1 298 ? -3.878 1.099 9.216 1.00 88.50 298 VAL A N 1
ATOM 2280 C CA . VAL A 1 298 ? -3.604 -0.307 9.510 1.00 88.50 298 VAL A CA 1
ATOM 2281 C C . VAL A 1 298 ? -2.184 -0.601 9.060 1.00 88.50 298 VAL A C 1
ATOM 2283 O O . VAL A 1 298 ? -1.832 -0.341 7.912 1.00 88.50 298 VAL A O 1
ATOM 2286 N N . GLN A 1 299 ? -1.374 -1.140 9.959 1.00 85.25 299 GLN A N 1
ATOM 2287 C CA . GLN A 1 299 ? 0.011 -1.498 9.705 1.00 85.25 299 GLN A CA 1
ATOM 2288 C C . GLN A 1 299 ? 0.195 -3.006 9.842 1.00 85.25 299 GLN A C 1
ATOM 2290 O O . GLN A 1 299 ? -0.126 -3.585 10.881 1.00 85.25 299 GLN A O 1
ATOM 2295 N N . ASP A 1 300 ? 0.781 -3.631 8.826 1.00 83.44 300 ASP A N 1
ATOM 2296 C CA . ASP A 1 300 ? 1.436 -4.924 8.990 1.00 83.44 300 ASP A CA 1
ATOM 2297 C C . ASP A 1 300 ? 2.760 -4.685 9.718 1.00 83.44 300 ASP A C 1
ATOM 2299 O O . ASP A 1 300 ? 3.724 -4.176 9.151 1.00 83.44 300 ASP A O 1
ATOM 2303 N N . VAL A 1 301 ? 2.801 -5.029 11.003 1.00 83.88 301 VAL A N 1
ATOM 2304 C CA . VAL A 1 301 ? 3.928 -4.715 11.894 1.00 83.88 301 VAL A CA 1
ATOM 2305 C C . VAL A 1 301 ? 5.206 -5.410 11.440 1.00 83.88 301 VAL A C 1
ATOM 2307 O O . VAL A 1 301 ? 6.303 -4.919 11.698 1.00 83.88 301 VAL A O 1
ATOM 2310 N N . ARG A 1 302 ? 5.080 -6.557 10.767 1.00 78.62 302 ARG A N 1
ATOM 2311 C CA . ARG A 1 302 ? 6.234 -7.343 10.347 1.00 78.62 302 ARG A CA 1
ATOM 2312 C C . ARG A 1 302 ? 6.913 -6.693 9.148 1.00 78.62 302 ARG A C 1
ATOM 2314 O O . ARG A 1 302 ? 8.129 -6.586 9.137 1.00 78.62 302 ARG A O 1
ATOM 2321 N N . THR A 1 303 ? 6.148 -6.281 8.139 1.00 71.75 303 THR A N 1
ATOM 2322 C CA . THR A 1 303 ? 6.693 -5.676 6.904 1.00 71.75 303 THR A CA 1
ATOM 2323 C C . THR A 1 303 ? 6.801 -4.161 6.965 1.00 71.75 303 THR A C 1
ATOM 2325 O O . THR A 1 303 ? 7.431 -3.558 6.102 1.00 71.75 303 THR A O 1
ATOM 2328 N N . GLY A 1 304 ? 6.150 -3.547 7.947 1.00 72.81 304 GLY A N 1
ATOM 2329 C CA . GLY A 1 304 ? 6.018 -2.110 8.064 1.00 72.81 304 GLY A CA 1
ATOM 2330 C C . GLY A 1 304 ? 4.943 -1.497 7.171 1.00 72.81 304 GLY A C 1
ATOM 2331 O O . GLY A 1 304 ? 4.551 -0.362 7.409 1.00 72.81 304 GLY A O 1
ATOM 2332 N N . LEU A 1 305 ? 4.413 -2.236 6.190 1.00 76.94 305 LEU A N 1
ATOM 2333 C CA . LEU A 1 305 ? 3.455 -1.714 5.219 1.00 76.94 305 LEU A CA 1
ATOM 2334 C C . LEU A 1 305 ? 2.232 -1.110 5.914 1.00 76.94 305 LEU A C 1
ATOM 2336 O O . LEU A 1 305 ? 1.624 -1.736 6.783 1.00 76.94 305 LEU A O 1
ATOM 2340 N N . VAL A 1 306 ? 1.854 0.096 5.486 1.00 79.50 306 VAL A N 1
ATOM 2341 C CA . VAL A 1 306 ? 0.717 0.838 6.039 1.00 79.50 306 VAL A CA 1
ATOM 2342 C C . VAL A 1 306 ? -0.357 1.051 4.978 1.00 79.50 306 VAL A C 1
ATOM 2344 O O . VAL A 1 306 ? -0.071 1.462 3.850 1.00 79.50 306 VAL A O 1
ATOM 2347 N N . GLY A 1 307 ? -1.608 0.817 5.349 1.00 78.31 307 GLY A N 1
ATOM 2348 C CA . GLY A 1 307 ? -2.787 1.396 4.716 1.00 78.31 307 GLY A CA 1
ATOM 2349 C C . GLY A 1 307 ? -3.289 2.572 5.547 1.00 78.31 307 GLY A C 1
ATOM 2350 O O . GLY A 1 307 ? -3.284 2.475 6.772 1.00 78.31 307 GLY A O 1
ATOM 2351 N N . SER A 1 308 ? -3.761 3.650 4.921 1.00 85.38 308 SER A N 1
ATOM 2352 C CA . SER A 1 308 ? -4.445 4.747 5.613 1.00 85.38 308 SER A CA 1
ATOM 2353 C C . SER A 1 308 ? -5.701 5.212 4.881 1.00 85.38 308 SER A C 1
ATOM 2355 O O . SER A 1 308 ? -5.820 5.033 3.673 1.00 85.38 308 SER A O 1
ATOM 2357 N N . LEU A 1 309 ? -6.656 5.774 5.624 1.00 82.12 309 LEU A N 1
ATOM 2358 C CA . LEU A 1 309 ? -7.899 6.363 5.123 1.00 82.12 309 LEU A CA 1
ATOM 2359 C C . LEU A 1 309 ? -8.291 7.561 5.991 1.00 82.12 309 LEU A C 1
ATOM 2361 O O . LEU A 1 309 ? -8.030 7.573 7.192 1.00 82.12 309 LEU A O 1
ATOM 2365 N N . GLU A 1 310 ? -8.996 8.517 5.400 1.00 85.12 310 GLU A N 1
ATOM 2366 C CA . GLU A 1 310 ? -9.637 9.614 6.124 1.00 85.12 310 GLU A CA 1
ATOM 2367 C C . GLU A 1 310 ? -11.158 9.459 6.070 1.00 85.12 310 GLU A C 1
ATOM 2369 O O . GLU A 1 310 ? -11.729 9.041 5.059 1.00 85.12 310 GLU A O 1
ATOM 2374 N N . ALA A 1 311 ? -11.826 9.804 7.166 1.00 82.56 311 ALA A N 1
ATOM 2375 C CA . ALA A 1 311 ? -13.275 9.826 7.266 1.00 82.56 311 ALA A CA 1
ATOM 2376 C C . ALA A 1 311 ? -13.735 11.032 8.099 1.00 82.56 311 ALA A C 1
ATOM 2378 O O . ALA A 1 311 ? -13.043 11.440 9.035 1.00 82.56 311 ALA A O 1
ATOM 2379 N N . PRO A 1 312 ? -14.909 11.616 7.812 1.00 82.75 312 PRO A N 1
ATOM 2380 C CA . PRO A 1 312 ? -15.477 12.635 8.685 1.00 82.75 312 PRO A CA 1
ATOM 2381 C C . PRO A 1 312 ? -15.821 12.034 10.056 1.00 82.75 312 PRO A C 1
ATOM 2383 O O . PRO A 1 312 ? -16.348 10.922 10.136 1.00 82.75 312 PRO A O 1
ATOM 2386 N N . MET A 1 313 ? -15.562 12.778 11.135 1.00 81.44 313 MET A N 1
ATOM 2387 C CA . MET A 1 313 ? -16.041 12.401 12.465 1.00 81.44 313 MET A CA 1
ATOM 2388 C C . MET A 1 313 ? -17.566 12.581 12.510 1.00 81.44 313 MET A C 1
ATOM 2390 O O . MET A 1 313 ? -18.051 13.686 12.238 1.00 81.44 313 MET A O 1
ATOM 2394 N N . PRO A 1 314 ? -18.340 11.534 12.837 1.00 78.06 314 PRO A N 1
ATOM 2395 C CA . PRO A 1 314 ? -19.778 11.670 12.981 1.00 78.06 314 PRO A CA 1
ATOM 2396 C C . PRO A 1 314 ? -20.114 12.515 14.219 1.00 78.06 314 PRO A C 1
ATOM 2398 O O . PRO A 1 314 ? -19.435 12.419 15.243 1.00 78.06 314 PRO A O 1
ATOM 2401 N N . GLN A 1 315 ? -21.156 13.341 14.090 1.00 68.06 315 GLN A N 1
ATOM 2402 C CA . GLN A 1 315 ? -21.739 14.134 15.180 1.00 68.06 315 GLN A CA 1
ATOM 2403 C C . GLN A 1 315 ? -22.685 13.274 16.024 1.00 68.06 315 GLN A C 1
ATOM 2405 O O . GLN A 1 315 ? -23.394 12.424 15.432 1.00 68.06 315 GLN A O 1
#